Protein AF-A0A2I0NVL8-F1 (afdb_monomer)

Solvent-accessible surface area (backbone atoms only — not comparable to full-atom values): 10908 Å² total; per-residue (Å²): 142,83,77,89,80,70,86,58,52,43,98,84,70,40,76,54,49,68,68,58,55,40,50,53,52,36,53,53,36,55,76,68,68,49,86,67,93,64,50,68,68,53,56,55,49,54,52,53,39,50,42,52,74,71,66,52,57,65,62,60,54,29,37,77,73,67,72,36,76,82,57,74,68,58,64,82,59,66,78,77,51,72,67,57,53,52,51,50,53,32,35,75,70,68,74,40,80,75,76,78,72,69,80,66,75,76,48,66,42,65,39,94,84,79,61,50,78,32,59,47,85,46,47,48,36,90,86,78,63,45,57,69,37,71,68,40,41,53,52,51,52,52,50,52,53,51,49,58,73,50,62,93,58,58,72,72,61,46,56,53,50,54,52,49,53,52,51,55,58,71,70,55,87,83,80,129

Foldseek 3Di:
DDDLPAPDADPVRHHDDQVNVQVVQQVVCVVVVNPDDDGPVVVLLVVLLVCVVVVHDLQVSCCVNPVDSPDPVSVVNDDDDPVNVVQVVCVVVVNDDPPPPPDPLQAFQQDPPPRDTHGSPDQADPPPRHGRDPVSVVVVVVVVVLVVVVPPDDPVVNVVVVVVVVVVVVVDPPDD

Structure (mmCIF, N/CA/C/O backbone):
data_AF-A0A2I0NVL8-F1
#
_entry.id   AF-A0A2I0NVL8-F1
#
loop_
_atom_site.group_PDB
_atom_site.id
_atom_site.type_symbol
_atom_site.label_atom_id
_atom_site.label_alt_id
_atom_site.label_comp_id
_atom_site.label_asym_id
_atom_site.label_entity_id
_atom_site.label_seq_id
_atom_site.pdbx_PDB_ins_code
_atom_site.Cartn_x
_atom_site.Cartn_y
_atom_site.Cartn_z
_atom_site.occupancy
_atom_site.B_iso_or_equiv
_atom_site.auth_seq_id
_atom_site.auth_comp_id
_atom_site.auth_asym_id
_atom_site.auth_atom_id
_atom_site.pdbx_PDB_model_num
ATOM 1 N N . PRO A 1 1 ? -17.841 10.981 -2.168 1.00 50.03 1 PRO A N 1
ATOM 2 C CA . PRO A 1 1 ? -18.792 10.683 -3.263 1.00 50.03 1 PRO A CA 1
ATOM 3 C C . PRO A 1 1 ? -20.200 11.128 -2.866 1.00 50.03 1 PRO A C 1
ATOM 5 O O . PRO A 1 1 ? -20.771 10.590 -1.923 1.00 50.03 1 PRO A O 1
ATOM 8 N N . THR A 1 2 ? -20.707 12.146 -3.547 1.00 49.62 2 THR A N 1
ATOM 9 C CA . THR A 1 2 ? -22.066 12.674 -3.389 1.00 49.62 2 THR A CA 1
ATOM 10 C C . THR A 1 2 ? -22.781 12.477 -4.726 1.00 49.62 2 THR A C 1
ATOM 12 O O . THR A 1 2 ? -22.186 12.756 -5.765 1.00 49.62 2 THR A O 1
ATOM 15 N N . GLY A 1 3 ? -24.018 11.972 -4.705 1.00 66.81 3 GLY A N 1
ATOM 16 C CA . GLY A 1 3 ? -24.841 11.726 -5.900 1.00 66.81 3 GLY A CA 1
ATOM 17 C C . GLY A 1 3 ? -24.967 10.252 -6.319 1.00 66.81 3 GLY A C 1
ATOM 18 O O . GLY A 1 3 ? -24.389 9.364 -5.694 1.00 66.81 3 GLY A O 1
ATOM 19 N N . ASP A 1 4 ? -25.713 10.016 -7.402 1.00 76.00 4 ASP A N 1
ATOM 20 C CA . ASP A 1 4 ? -26.103 8.686 -7.916 1.00 76.00 4 ASP A CA 1
ATOM 21 C C . ASP A 1 4 ? -25.005 7.965 -8.727 1.00 76.00 4 ASP A C 1
ATOM 23 O O . ASP A 1 4 ? -25.224 6.892 -9.289 1.00 76.00 4 ASP A O 1
ATOM 27 N N . ALA A 1 5 ? -23.790 8.522 -8.777 1.00 84.88 5 ALA A N 1
ATOM 28 C CA . ALA A 1 5 ? -22.635 7.926 -9.450 1.00 84.88 5 ALA A CA 1
ATOM 29 C C . ALA A 1 5 ? -21.984 6.832 -8.580 1.00 84.88 5 ALA A C 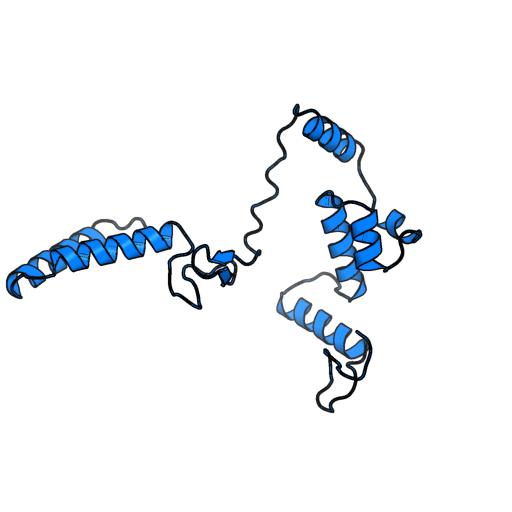1
ATOM 31 O O . ALA A 1 5 ? -20.879 6.985 -8.049 1.00 84.88 5 ALA A O 1
ATOM 32 N N . LEU A 1 6 ? -22.702 5.726 -8.390 1.00 87.44 6 LEU A N 1
ATOM 33 C CA . LEU A 1 6 ? -22.237 4.584 -7.608 1.00 87.44 6 LEU A CA 1
ATOM 34 C C . LEU A 1 6 ? -21.028 3.914 -8.281 1.00 87.44 6 LEU A C 1
ATOM 36 O O . LEU A 1 6 ? -21.101 3.469 -9.420 1.00 87.44 6 LEU A O 1
ATOM 40 N N . VAL A 1 7 ? -19.917 3.793 -7.546 1.00 89.12 7 VAL A N 1
ATOM 41 C CA . VAL A 1 7 ? -18.692 3.122 -8.031 1.00 89.12 7 VAL A CA 1
ATOM 42 C C . VAL A 1 7 ? -18.773 1.602 -7.865 1.00 89.12 7 VAL A C 1
ATOM 44 O O . VAL A 1 7 ? -18.309 0.848 -8.715 1.00 89.12 7 VAL A O 1
ATOM 47 N N . PHE A 1 8 ? -19.362 1.138 -6.760 1.00 90.81 8 PHE A N 1
ATOM 48 C CA . PHE A 1 8 ? -19.515 -0.284 -6.457 1.00 90.81 8 PHE A CA 1
ATOM 49 C C . PHE A 1 8 ? -20.991 -0.663 -6.518 1.00 90.81 8 PHE A C 1
ATOM 51 O O . PHE A 1 8 ? -21.743 -0.418 -5.571 1.00 90.81 8 PHE A O 1
ATOM 58 N N . VAL A 1 9 ? -21.389 -1.275 -7.631 1.00 92.31 9 VAL A N 1
ATOM 59 C CA . VAL A 1 9 ? -22.762 -1.717 -7.892 1.00 92.31 9 VAL A CA 1
ATOM 60 C C . VAL A 1 9 ? -22.855 -3.239 -7.993 1.00 92.31 9 VAL A C 1
ATOM 62 O O . VAL A 1 9 ? -21.873 -3.921 -8.291 1.00 92.31 9 VAL A O 1
ATOM 65 N N . SER A 1 10 ? -24.032 -3.786 -7.697 1.00 90.12 10 SER A N 1
ATOM 66 C CA . SER A 1 10 ? -24.382 -5.168 -8.019 1.00 90.12 10 SER A CA 1
ATOM 67 C C . SER A 1 10 ? -24.666 -5.321 -9.516 1.00 90.12 10 SER A C 1
ATOM 69 O O . SER A 1 10 ? -24.714 -4.346 -10.264 1.00 90.12 10 SER A O 1
ATOM 71 N N . THR A 1 11 ? -24.907 -6.559 -9.947 1.00 89.69 11 THR A N 1
ATOM 72 C CA . THR A 1 11 ? -25.361 -6.878 -11.311 1.00 89.69 11 THR A CA 1
ATOM 73 C C . THR A 1 11 ? -26.635 -6.137 -11.705 1.00 89.69 11 THR A C 1
ATOM 75 O O . THR A 1 11 ? -26.822 -5.825 -12.873 1.00 89.69 11 THR A O 1
ATOM 78 N N . ASP A 1 12 ? -27.471 -5.805 -10.724 1.00 90.88 12 ASP A N 1
ATOM 79 C CA . ASP A 1 12 ? -28.773 -5.168 -10.929 1.00 90.88 12 ASP A 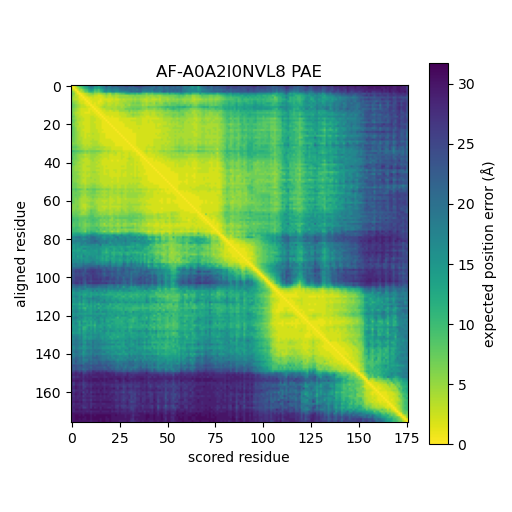CA 1
ATOM 80 C C . ASP A 1 12 ? -28.677 -3.629 -10.857 1.00 90.88 12 ASP A C 1
ATOM 82 O O . ASP A 1 12 ? -29.685 -2.942 -10.697 1.00 90.88 12 ASP A O 1
ATOM 86 N N . GLY A 1 13 ? -27.457 -3.077 -10.886 1.00 89.06 13 GLY A N 1
ATOM 87 C CA . GLY A 1 13 ? -27.195 -1.634 -10.821 1.00 89.06 13 GLY A CA 1
ATOM 88 C C . GLY A 1 13 ? -27.407 -1.000 -9.441 1.00 89.06 13 GLY A C 1
ATOM 89 O O . GLY A 1 13 ? -27.302 0.213 -9.296 1.00 89.06 13 GLY A O 1
ATOM 90 N N . GLN A 1 14 ? -27.692 -1.801 -8.413 1.00 90.12 14 GLN A N 1
ATOM 91 C CA . GLN A 1 14 ? -27.938 -1.320 -7.051 1.00 90.12 14 GLN A CA 1
ATOM 92 C C . GLN A 1 14 ? -26.634 -1.163 -6.258 1.00 90.12 14 GLN A C 1
ATOM 94 O O . GLN A 1 14 ? -25.658 -1.851 -6.559 1.00 90.12 14 GLN A O 1
ATOM 99 N N . PRO A 1 15 ? -26.592 -0.336 -5.195 1.00 90.81 15 PRO A N 1
ATOM 100 C CA . PRO A 1 15 ? -25.419 -0.234 -4.334 1.00 90.81 15 PRO A CA 1
ATOM 101 C C . PRO A 1 15 ? -24.975 -1.599 -3.795 1.00 90.81 15 PRO A C 1
ATOM 103 O O . PRO A 1 15 ? -25.772 -2.369 -3.243 1.00 90.81 15 PRO A O 1
ATOM 106 N N . LEU A 1 16 ? -23.681 -1.896 -3.914 1.00 92.19 16 LEU A N 1
ATOM 107 C CA . LEU A 1 16 ? -23.129 -3.150 -3.420 1.00 92.19 16 LEU A CA 1
ATOM 108 C C . LEU A 1 16 ? -23.245 -3.218 -1.889 1.00 92.19 16 LEU A C 1
ATOM 110 O O . LEU A 1 16 ? -22.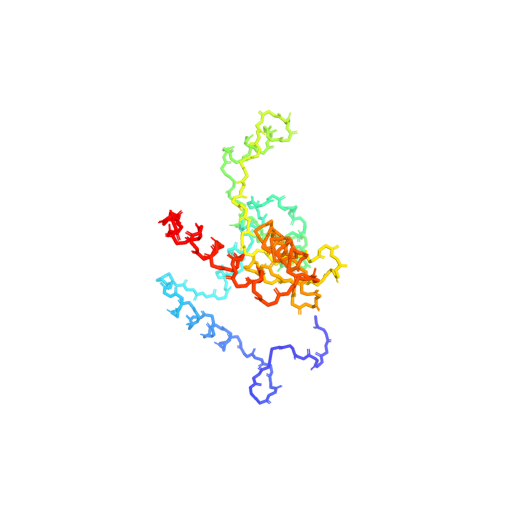676 -2.412 -1.153 1.00 92.19 16 LEU A O 1
ATOM 114 N N . LYS A 1 17 ? -23.974 -4.220 -1.389 1.00 93.06 17 LYS A N 1
ATOM 115 C CA . LYS A 1 17 ? -24.196 -4.404 0.053 1.00 93.06 17 LYS A CA 1
ATOM 116 C C . LYS A 1 17 ? -22.900 -4.800 0.766 1.00 93.06 17 LYS A C 1
ATOM 118 O O . LYS A 1 17 ? -22.111 -5.593 0.252 1.00 93.06 17 LYS A O 1
ATOM 123 N N . TYR A 1 18 ? -22.747 -4.374 2.022 1.00 92.50 18 TYR A N 1
ATOM 124 C CA . TYR A 1 18 ? -21.589 -4.717 2.865 1.00 92.50 18 TYR A CA 1
ATOM 125 C C . TYR A 1 18 ? -21.290 -6.226 2.910 1.00 92.50 18 TYR A C 1
ATOM 127 O O . TYR A 1 18 ? -20.137 -6.642 2.813 1.00 92.50 18 TYR A O 1
ATOM 135 N N . ARG A 1 19 ? -22.333 -7.065 2.999 1.00 92.75 19 ARG A N 1
ATOM 136 C CA . ARG A 1 19 ? -22.186 -8.529 3.002 1.00 92.75 19 ARG A CA 1
ATOM 137 C C . ARG A 1 19 ? -21.522 -9.054 1.726 1.00 92.75 19 ARG A C 1
ATOM 139 O O . ARG A 1 19 ? -20.703 -9.963 1.819 1.00 92.75 19 ARG A O 1
ATOM 146 N N . ALA A 1 20 ? -21.847 -8.482 0.568 1.00 93.06 20 ALA A N 1
ATOM 147 C CA . ALA A 1 20 ? -21.242 -8.876 -0.699 1.00 93.06 20 ALA A CA 1
ATOM 148 C C . ALA A 1 20 ? -19.750 -8.509 -0.724 1.00 93.06 20 ALA A C 1
ATOM 150 O O . ALA A 1 20 ? -18.920 -9.354 -1.044 1.00 93.06 20 ALA A O 1
ATOM 151 N N . ILE A 1 21 ? -19.392 -7.301 -0.272 1.00 92.69 21 ILE A N 1
ATOM 152 C CA . ILE A 1 21 ? -17.988 -6.873 -0.135 1.00 92.69 21 ILE A CA 1
ATOM 153 C C . ILE A 1 21 ? -17.217 -7.816 0.798 1.00 92.69 21 ILE A C 1
ATOM 155 O O . ILE A 1 21 ? -16.125 -8.274 0.462 1.00 92.69 21 ILE A O 1
ATOM 159 N N . ALA A 1 22 ? -17.794 -8.151 1.955 1.00 93.94 22 ALA A N 1
ATOM 160 C CA . ALA A 1 22 ? -17.174 -9.075 2.898 1.00 93.94 22 ALA A CA 1
ATOM 161 C C . ALA A 1 22 ? -16.930 -10.458 2.267 1.00 93.94 22 ALA A C 1
ATOM 163 O O . ALA A 1 22 ? -15.840 -11.003 2.414 1.00 93.94 22 ALA A O 1
ATOM 164 N N . GLN A 1 23 ? -17.896 -10.990 1.510 1.00 93.94 23 GLN A N 1
ATOM 165 C CA . GLN A 1 23 ? -17.745 -12.263 0.796 1.00 93.94 23 GLN A CA 1
ATOM 166 C C . GLN A 1 23 ? -16.663 -12.210 -0.287 1.00 93.94 23 GLN A C 1
ATOM 168 O O . GLN A 1 23 ? -15.890 -13.160 -0.411 1.00 93.94 23 GLN A O 1
ATOM 173 N N . VAL A 1 24 ? -16.585 -11.117 -1.054 1.00 93.44 24 VAL A N 1
ATOM 174 C CA . VAL A 1 24 ? -15.533 -10.916 -2.065 1.00 93.44 24 VAL A CA 1
ATOM 175 C C . VAL A 1 24 ? -14.153 -10.976 -1.414 1.00 93.44 24 VAL A C 1
ATOM 177 O O . VAL A 1 24 ? -13.281 -11.700 -1.894 1.00 93.44 24 VAL A O 1
ATOM 180 N N . ILE A 1 25 ? -13.975 -10.275 -0.293 1.00 94.50 25 ILE A N 1
ATOM 181 C CA . ILE A 1 25 ? -12.716 -10.249 0.458 1.00 94.50 25 ILE A CA 1
ATOM 182 C C . ILE A 1 25 ? -12.362 -11.637 1.007 1.00 94.50 25 ILE A C 1
ATOM 184 O O . ILE A 1 25 ? -11.227 -12.083 0.849 1.00 94.50 25 ILE A O 1
ATOM 188 N N . THR A 1 26 ? -13.317 -12.341 1.621 1.00 93.88 26 THR A N 1
ATOM 189 C CA . THR A 1 26 ? -13.074 -13.683 2.173 1.00 93.88 26 THR A CA 1
ATOM 190 C C . THR A 1 26 ? -12.666 -14.674 1.083 1.00 93.88 26 THR A C 1
ATOM 192 O O . THR A 1 26 ? -11.626 -15.314 1.212 1.00 93.88 26 THR A O 1
ATOM 195 N N . ARG A 1 27 ? -13.402 -14.726 -0.036 1.00 94.69 27 ARG A N 1
ATOM 196 C CA . ARG A 1 27 ? -13.080 -15.608 -1.172 1.00 94.69 27 ARG A CA 1
ATOM 197 C C . ARG A 1 27 ? -11.728 -15.278 -1.802 1.00 94.69 27 ARG A C 1
ATOM 199 O O . ARG A 1 27 ? -11.004 -16.175 -2.219 1.00 94.69 27 ARG A O 1
ATOM 206 N N . ALA A 1 28 ? -11.377 -13.994 -1.896 1.00 94.75 28 ALA A N 1
ATOM 207 C CA . ALA A 1 28 ? -10.060 -13.587 -2.380 1.00 94.75 28 ALA A CA 1
ATOM 208 C C . ALA A 1 28 ? -8.942 -14.088 -1.453 1.00 94.75 28 ALA A C 1
ATOM 210 O O . ALA A 1 28 ? -7.930 -14.583 -1.941 1.00 94.75 28 ALA A O 1
ATOM 211 N N . GLY A 1 29 ? -9.154 -14.018 -0.135 1.00 94.56 29 GLY A N 1
ATOM 212 C CA . GLY A 1 29 ? -8.240 -14.564 0.866 1.00 94.56 29 GLY A CA 1
ATOM 213 C C . GLY A 1 29 ? -8.048 -16.077 0.761 1.00 94.56 29 GLY A C 1
ATOM 214 O O . GLY A 1 29 ? -6.913 -16.547 0.792 1.00 94.56 29 GLY A O 1
ATOM 215 N N . GLU A 1 30 ? -9.139 -16.822 0.574 1.00 94.69 30 GLU A N 1
ATOM 216 C CA . GLU A 1 30 ? -9.114 -18.277 0.366 1.00 94.69 30 GLU A CA 1
ATOM 217 C C . GLU A 1 30 ? -8.319 -18.652 -0.890 1.00 94.69 30 GLU A C 1
ATOM 219 O O . GLU A 1 30 ? -7.418 -19.486 -0.822 1.00 94.69 30 GLU A O 1
ATOM 224 N N . ARG A 1 31 ? -8.579 -17.980 -2.023 1.00 96.06 31 ARG A N 1
ATOM 225 C CA . ARG A 1 31 ? -7.826 -18.195 -3.273 1.00 96.06 31 ARG A CA 1
ATOM 226 C C . ARG A 1 31 ? -6.343 -17.858 -3.145 1.00 96.06 31 ARG A C 1
ATOM 228 O O . ARG A 1 31 ? -5.523 -18.489 -3.798 1.00 96.06 31 ARG A O 1
ATOM 235 N N . ALA A 1 32 ? -6.003 -16.870 -2.321 1.00 94.81 32 ALA A N 1
ATOM 236 C CA . ALA A 1 32 ? -4.622 -16.497 -2.035 1.00 94.81 32 ALA A CA 1
ATOM 237 C C . ALA A 1 32 ? -3.936 -17.430 -1.013 1.00 94.81 32 ALA A C 1
ATOM 239 O O . ALA A 1 32 ? -2.787 -17.190 -0.652 1.00 94.81 32 ALA A O 1
ATOM 240 N N . GLY A 1 33 ? -4.622 -18.465 -0.508 1.00 95.94 33 GLY A N 1
ATOM 241 C CA . GLY A 1 33 ? -4.070 -19.406 0.471 1.00 95.94 33 GLY A CA 1
ATOM 242 C C . GLY A 1 33 ? -3.887 -18.820 1.877 1.00 95.94 33 GLY A C 1
ATOM 243 O O . GLY A 1 33 ? -3.134 -19.366 2.688 1.00 95.94 33 GLY A O 1
ATOM 244 N N . ILE A 1 34 ? -4.553 -17.707 2.199 1.00 94.94 34 ILE A N 1
ATOM 245 C CA . ILE A 1 34 ? -4.394 -17.045 3.496 1.00 94.94 34 ILE A CA 1
ATOM 246 C C . ILE A 1 34 ? -5.201 -17.796 4.558 1.00 94.94 34 ILE A C 1
ATOM 248 O O . ILE A 1 34 ? -6.427 -17.752 4.587 1.00 94.94 34 ILE A O 1
ATOM 252 N N . LYS A 1 35 ? -4.492 -18.442 5.490 1.00 93.12 35 LYS A N 1
ATOM 253 C CA . LYS A 1 35 ? -5.094 -19.220 6.592 1.00 93.12 35 LYS A CA 1
ATOM 254 C C . LYS A 1 35 ? -5.734 -18.354 7.683 1.00 93.12 35 LYS A C 1
ATOM 256 O O . LYS A 1 35 ? -6.553 -18.827 8.465 1.00 93.12 35 LYS A O 1
ATOM 261 N N . LYS A 1 36 ? -5.330 -17.086 7.783 1.00 91.94 36 LYS A N 1
ATOM 262 C CA . LYS A 1 36 ? -5.856 -16.148 8.780 1.00 91.94 36 LYS A CA 1
ATOM 263 C C . LYS A 1 36 ? -7.258 -15.693 8.380 1.00 91.94 36 LYS A C 1
ATOM 265 O O . LYS A 1 36 ? -7.514 -15.419 7.215 1.00 91.94 36 LYS A O 1
ATOM 270 N N . ARG A 1 37 ? -8.144 -15.507 9.360 1.00 91.44 37 ARG A N 1
ATOM 271 C CA . ARG A 1 37 ? -9.460 -14.899 9.129 1.00 91.44 37 ARG A CA 1
ATOM 272 C C . ARG A 1 37 ? -9.309 -13.475 8.578 1.00 91.44 37 ARG A C 1
ATOM 274 O O . ARG A 1 37 ? -8.793 -12.601 9.275 1.00 91.44 37 ARG A O 1
ATOM 281 N N . ILE A 1 38 ? -9.814 -13.237 7.368 1.00 93.31 38 ILE A N 1
ATOM 282 C CA . ILE A 1 38 ? -9.843 -11.917 6.722 1.00 93.31 38 ILE A CA 1
ATOM 283 C C . ILE A 1 38 ? -11.271 -11.364 6.741 1.00 93.31 38 ILE A C 1
ATOM 285 O O . ILE A 1 38 ? -12.241 -12.081 6.501 1.00 93.31 38 ILE A O 1
ATOM 289 N N . HIS A 1 39 ? -11.398 -10.073 7.043 1.00 91.44 39 HIS A N 1
ATOM 290 C CA . HIS A 1 39 ? -12.655 -9.326 7.023 1.00 91.44 39 HIS A CA 1
ATOM 291 C C . HIS A 1 39 ? -12.382 -7.841 6.708 1.00 91.44 39 HIS A C 1
ATOM 293 O O . HIS A 1 39 ? -11.250 -7.387 6.893 1.00 91.44 39 HIS A O 1
ATOM 299 N N . PRO A 1 40 ? -13.385 -7.040 6.295 1.00 92.94 40 PRO A N 1
ATOM 300 C CA . PRO A 1 40 ? -13.171 -5.644 5.892 1.00 92.94 40 PRO A CA 1
ATOM 301 C C . PRO A 1 40 ? -12.434 -4.789 6.938 1.00 92.94 40 PRO A C 1
ATOM 303 O O . PRO A 1 40 ? -11.484 -4.078 6.616 1.00 92.94 40 PRO A O 1
ATOM 306 N N . HIS A 1 41 ? -12.801 -4.910 8.219 1.00 90.75 41 HIS A N 1
ATOM 307 C CA . HIS A 1 41 ? -12.139 -4.157 9.293 1.00 90.75 41 HIS A CA 1
ATOM 308 C C . HIS A 1 41 ? -10.646 -4.513 9.470 1.00 90.75 41 HIS A C 1
ATOM 310 O O . HIS A 1 41 ? -9.861 -3.660 9.882 1.00 90.75 41 HIS A O 1
ATOM 316 N N . LEU A 1 42 ? -10.223 -5.732 9.106 1.00 92.00 42 LEU A N 1
ATOM 317 C CA . LEU A 1 42 ? -8.812 -6.118 9.144 1.00 92.00 42 LEU A CA 1
ATOM 318 C C . LEU A 1 42 ? -7.995 -5.289 8.151 1.00 92.00 42 LEU A C 1
ATOM 320 O O . LEU A 1 42 ? -6.929 -4.812 8.516 1.00 92.00 42 LEU A O 1
ATOM 324 N N . HIS A 1 43 ? -8.509 -5.057 6.938 1.00 91.25 43 HIS A N 1
ATOM 325 C CA . HIS A 1 43 ? -7.829 -4.223 5.941 1.00 91.25 43 HIS A CA 1
ATOM 326 C C . HIS A 1 43 ? -7.642 -2.790 6.431 1.00 91.25 43 HIS A C 1
ATOM 328 O O . HIS A 1 43 ? -6.546 -2.244 6.311 1.00 91.25 43 HIS A O 1
ATOM 334 N N . ARG A 1 44 ? -8.681 -2.207 7.045 1.00 91.50 44 ARG A N 1
ATOM 335 C CA . ARG A 1 44 ? -8.582 -0.881 7.667 1.00 91.50 44 ARG A CA 1
ATOM 336 C C . ARG A 1 44 ? -7.464 -0.854 8.707 1.00 91.50 44 ARG A C 1
ATOM 338 O O . ARG A 1 44 ? -6.619 0.034 8.664 1.00 91.50 44 ARG A O 1
ATOM 345 N N . LYS A 1 45 ? -7.429 -1.843 9.604 1.00 90.12 45 LYS A N 1
ATOM 346 C CA . LYS A 1 45 ? -6.398 -1.922 10.641 1.00 90.12 45 LYS A CA 1
ATOM 347 C C . LYS A 1 45 ? -5.000 -2.082 10.063 1.00 90.12 45 LYS A C 1
ATOM 349 O O . LYS A 1 45 ? -4.115 -1.319 10.431 1.00 90.12 45 LYS A O 1
ATOM 354 N N . SER A 1 46 ? -4.818 -3.019 9.136 1.00 89.81 46 SER A N 1
ATOM 355 C CA . SER A 1 46 ? -3.534 -3.247 8.474 1.00 89.81 46 SER A CA 1
ATOM 356 C C . SER A 1 46 ? -3.026 -1.980 7.789 1.00 89.81 46 SER A C 1
ATOM 358 O O . SER A 1 46 ? -1.873 -1.613 7.991 1.00 89.81 46 SER A O 1
ATOM 360 N N . ARG A 1 47 ? -3.893 -1.263 7.058 1.00 91.94 47 ARG A N 1
ATOM 361 C CA . ARG A 1 47 ? -3.504 -0.034 6.359 1.00 91.94 47 ARG A CA 1
ATOM 362 C C . ARG A 1 47 ? -3.138 1.100 7.316 1.00 91.94 47 ARG A C 1
ATOM 364 O O . ARG A 1 47 ? -2.155 1.788 7.078 1.00 91.94 47 ARG A O 1
ATOM 371 N N . ILE A 1 48 ? -3.891 1.305 8.397 1.00 92.25 48 ILE A N 1
ATOM 372 C CA . ILE A 1 48 ? -3.562 2.351 9.379 1.00 92.25 48 ILE A CA 1
ATOM 373 C C . ILE A 1 48 ? -2.239 2.024 10.075 1.00 92.25 48 ILE A C 1
ATOM 375 O O . ILE A 1 48 ? -1.367 2.883 10.158 1.00 92.25 48 ILE A O 1
ATOM 379 N N . THR A 1 49 ? -2.055 0.778 10.521 1.00 87.88 49 THR A N 1
ATOM 380 C CA . THR A 1 49 ? -0.800 0.337 11.145 1.00 87.88 49 THR A CA 1
ATOM 381 C C . THR A 1 49 ? 0.387 0.489 10.191 1.00 87.88 49 THR A C 1
ATOM 383 O O . THR A 1 49 ? 1.451 0.926 10.614 1.00 87.88 49 THR A O 1
ATOM 386 N N . GLU A 1 50 ? 0.218 0.183 8.905 1.00 87.44 50 GLU A N 1
ATOM 387 C CA . GLU A 1 50 ? 1.238 0.416 7.880 1.00 87.44 50 GLU A CA 1
ATOM 388 C C . GLU A 1 50 ? 1.608 1.902 7.759 1.00 87.44 50 GLU A C 1
ATOM 390 O O . GLU A 1 50 ? 2.791 2.231 7.759 1.00 87.44 50 GLU A O 1
ATOM 395 N N . LEU A 1 51 ? 0.622 2.805 7.696 1.00 89.31 51 LEU A N 1
ATOM 396 C CA . LEU A 1 51 ? 0.867 4.250 7.608 1.00 89.31 51 LEU A CA 1
ATOM 397 C C . LEU A 1 51 ? 1.603 4.785 8.843 1.00 89.31 51 LEU A C 1
ATOM 399 O O . LEU A 1 51 ? 2.547 5.558 8.695 1.00 89.31 51 LEU A O 1
ATOM 403 N N . VAL A 1 52 ? 1.228 4.319 10.039 1.00 86.62 52 VAL A N 1
ATOM 404 C CA . VAL A 1 52 ? 1.936 4.641 11.291 1.00 86.62 52 VAL A CA 1
ATOM 405 C C . VAL A 1 52 ? 3.382 4.150 11.224 1.00 86.62 52 VAL A C 1
ATOM 407 O O . VAL A 1 52 ? 4.302 4.917 11.480 1.00 86.62 52 VAL A O 1
ATOM 410 N N . ARG A 1 53 ? 3.617 2.905 10.786 1.00 81.38 53 ARG A N 1
ATOM 411 C CA . ARG A 1 53 ? 4.976 2.357 10.622 1.00 81.38 53 ARG A CA 1
ATOM 412 C C . ARG A 1 53 ? 5.788 3.076 9.550 1.00 81.38 53 ARG A C 1
ATOM 414 O O . ARG A 1 53 ? 7.011 3.085 9.627 1.00 81.38 53 ARG A O 1
ATOM 421 N N . ARG A 1 54 ? 5.148 3.648 8.529 1.00 81.19 54 ARG A N 1
ATOM 422 C CA . ARG A 1 54 ? 5.789 4.495 7.508 1.00 81.19 54 ARG A CA 1
ATOM 423 C C . ARG A 1 54 ? 5.988 5.942 7.986 1.00 81.19 54 ARG A C 1
ATOM 425 O O . ARG A 1 54 ? 6.472 6.749 7.202 1.00 81.19 54 ARG A O 1
ATOM 432 N N . ASN A 1 55 ? 5.662 6.240 9.246 1.00 80.94 55 ASN A N 1
ATOM 433 C CA . ASN A 1 55 ? 5.824 7.546 9.874 1.00 80.94 55 ASN A CA 1
ATOM 434 C C . ASN A 1 55 ? 5.046 8.668 9.161 1.00 80.94 55 ASN A C 1
ATOM 436 O O . ASN A 1 55 ? 5.515 9.795 9.026 1.00 80.94 55 ASN A O 1
ATOM 440 N N . TYR A 1 56 ? 3.842 8.353 8.668 1.00 85.81 56 TYR A N 1
ATOM 441 C CA . TYR A 1 56 ? 2.918 9.379 8.185 1.00 85.81 56 TYR A CA 1
ATOM 442 C C . TYR A 1 56 ? 2.398 10.219 9.355 1.00 85.81 56 TYR A C 1
ATOM 444 O O . TYR A 1 56 ? 2.145 9.702 10.443 1.00 85.81 56 TYR A O 1
ATOM 452 N N . GLN A 1 57 ? 2.172 11.508 9.103 1.00 89.06 57 GLN A N 1
ATOM 453 C CA . GLN A 1 57 ? 1.633 12.426 10.102 1.00 89.06 57 GLN A CA 1
ATOM 454 C C . GLN A 1 57 ? 0.241 11.979 10.580 1.00 89.06 57 GLN A C 1
ATOM 456 O O . GLN A 1 57 ? -0.627 11.635 9.775 1.00 89.06 57 GLN A O 1
ATOM 461 N N . GLU A 1 58 ? 0.009 12.038 11.894 1.00 90.88 58 GLU A N 1
ATOM 462 C CA . GLU A 1 58 ? -1.261 11.645 12.518 1.00 90.88 58 GLU A CA 1
ATOM 463 C C . GLU A 1 58 ? -2.471 12.359 11.901 1.00 90.88 58 GLU A C 1
ATOM 465 O O . GLU A 1 58 ? -3.463 11.702 11.588 1.00 90.88 58 GLU A O 1
ATOM 470 N N . SER A 1 59 ? -2.387 13.674 11.674 1.00 92.62 59 SER A N 1
ATOM 471 C CA . SER A 1 59 ? -3.466 14.462 11.061 1.00 92.62 59 SER A CA 1
ATOM 472 C C . SER A 1 59 ? -3.854 13.932 9.679 1.00 92.62 59 SER A C 1
ATOM 474 O O . SER A 1 59 ? -5.036 13.756 9.400 1.00 92.62 59 SER A O 1
ATOM 476 N N . VAL A 1 60 ? -2.867 13.586 8.847 1.00 93.50 60 VAL A N 1
ATOM 477 C CA . VAL A 1 60 ? -3.084 13.017 7.508 1.00 93.50 60 VAL A CA 1
ATOM 478 C C . VAL A 1 60 ? -3.783 11.664 7.600 1.00 93.50 60 VAL A C 1
ATOM 480 O O . VAL A 1 60 ? -4.742 11.412 6.872 1.00 93.50 60 VAL A O 1
ATOM 483 N N . ILE A 1 61 ? -3.335 10.788 8.505 1.00 93.31 61 ILE A N 1
ATOM 484 C CA . ILE A 1 61 ? -3.965 9.474 8.691 1.00 93.31 61 ILE A CA 1
ATOM 485 C C . ILE A 1 61 ? -5.403 9.645 9.189 1.00 93.31 61 ILE A C 1
ATOM 487 O O . ILE A 1 61 ? -6.309 8.966 8.699 1.00 93.31 61 ILE A O 1
ATOM 491 N N . LYS A 1 62 ? -5.622 10.540 10.155 1.00 94.06 62 LYS A N 1
ATOM 492 C CA . LYS A 1 62 ? -6.937 10.790 10.741 1.00 94.06 62 LYS A CA 1
ATOM 493 C C . LYS A 1 62 ? -7.933 11.318 9.718 1.00 94.06 62 LYS A C 1
ATOM 495 O O . LYS A 1 62 ? -9.029 10.767 9.598 1.00 94.06 62 LYS A O 1
ATOM 500 N N . GLU A 1 63 ? -7.518 12.300 8.932 1.00 94.50 63 GLU A N 1
ATOM 501 C CA . GLU A 1 63 ? -8.338 12.877 7.873 1.00 94.50 63 GLU A CA 1
ATOM 502 C C . GLU A 1 63 ? -8.647 11.843 6.784 1.00 94.50 63 GLU A C 1
ATOM 504 O O . GLU A 1 63 ? -9.806 11.606 6.458 1.00 94.50 63 GLU A O 1
ATOM 509 N N . ALA A 1 64 ? -7.640 11.108 6.304 1.00 92.50 64 ALA A N 1
ATOM 510 C CA . ALA A 1 64 ? -7.835 10.107 5.256 1.00 92.50 64 ALA A CA 1
ATOM 511 C C . ALA A 1 64 ? -8.745 8.938 5.678 1.00 92.50 64 ALA A C 1
ATOM 513 O O . ALA A 1 64 ? -9.409 8.327 4.842 1.00 92.50 64 ALA A O 1
ATOM 514 N N . MET A 1 65 ? -8.745 8.575 6.964 1.00 92.19 65 MET A N 1
ATOM 515 C CA . MET A 1 65 ? -9.428 7.372 7.447 1.00 92.19 65 MET A CA 1
ATOM 516 C C . MET A 1 65 ? -10.780 7.664 8.091 1.00 92.19 65 MET A C 1
ATOM 518 O O . MET A 1 65 ? -11.652 6.789 8.056 1.00 92.19 65 MET A O 1
ATOM 522 N N . TRP A 1 66 ? -10.946 8.823 8.725 1.00 93.12 66 TRP A N 1
ATOM 523 C CA . TRP A 1 66 ? -12.164 9.201 9.446 1.00 93.12 66 TRP A CA 1
ATOM 524 C C . TRP A 1 66 ? -12.761 10.538 8.987 1.00 93.12 66 TRP A C 1
ATOM 526 O O . TRP A 1 66 ? -13.899 10.797 9.365 1.00 93.12 66 TRP A O 1
ATOM 536 N N . GLY A 1 67 ? -12.044 11.369 8.217 1.00 92.62 67 GLY A N 1
ATOM 537 C CA . GLY A 1 67 ? -12.474 12.741 7.896 1.00 92.62 67 GLY A CA 1
ATOM 538 C C . GLY A 1 67 ? -12.679 13.599 9.147 1.00 92.62 67 GLY A C 1
ATOM 539 O O . GLY A 1 67 ? -13.593 14.415 9.201 1.00 92.62 67 GLY A O 1
ATOM 540 N N . ASN A 1 68 ? -11.942 13.282 10.217 1.00 92.75 68 ASN A N 1
ATOM 541 C CA . ASN A 1 68 ? -12.105 13.888 11.530 1.00 92.75 68 ASN A CA 1
ATOM 542 C C . ASN A 1 68 ? -10.786 13.811 12.312 1.00 92.75 68 ASN A C 1
ATOM 544 O O . ASN A 1 68 ? -10.333 12.722 12.685 1.00 92.75 68 ASN A O 1
ATOM 548 N N . LEU A 1 69 ? -10.202 14.975 12.597 1.00 92.50 69 LEU A N 1
ATOM 549 C CA . LEU A 1 69 ? -8.945 15.134 13.334 1.00 92.50 69 LEU A CA 1
A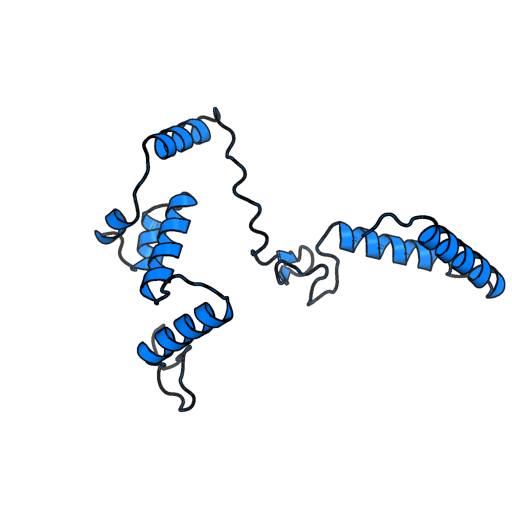TOM 550 C C . LEU A 1 69 ? -9.066 14.837 14.842 1.00 92.50 69 LEU A C 1
ATOM 552 O O . LEU A 1 69 ? -8.094 14.410 15.475 1.00 92.50 69 LEU A O 1
ATOM 556 N N . ASP A 1 70 ? -10.262 14.960 15.408 1.00 93.50 70 ASP A N 1
ATOM 557 C CA . ASP A 1 70 ? -10.525 14.764 16.839 1.00 93.50 70 ASP A CA 1
ATOM 558 C C . ASP A 1 70 ? -10.827 13.299 17.191 1.00 93.50 70 ASP A C 1
ATOM 560 O O . ASP A 1 70 ? -11.133 12.952 18.333 1.00 93.50 70 ASP A O 1
ATOM 564 N N . THR A 1 71 ? -10.719 12.385 16.220 1.00 91.88 71 THR A N 1
ATOM 565 C CA . THR A 1 71 ? -11.015 10.966 16.435 1.00 91.88 71 THR A CA 1
ATOM 566 C C . THR A 1 71 ? -10.089 10.327 17.479 1.00 91.88 71 THR A C 1
ATOM 568 O O . THR A 1 71 ? -8.874 10.190 17.292 1.00 91.88 71 THR A O 1
ATOM 571 N N . ALA A 1 72 ? -10.676 9.843 18.578 1.00 91.12 72 ALA A N 1
ATOM 572 C CA . ALA A 1 72 ? -9.953 9.105 19.619 1.00 91.12 72 ALA A CA 1
ATOM 573 C C . ALA A 1 72 ? -9.510 7.699 19.166 1.00 91.12 72 ALA A C 1
ATOM 575 O O . ALA A 1 72 ? -8.668 7.068 19.807 1.00 91.12 72 ALA A O 1
ATOM 576 N N . MET A 1 73 ? -10.042 7.206 18.041 1.00 89.25 73 MET A N 1
ATOM 577 C CA . MET A 1 73 ? -9.787 5.855 17.530 1.00 89.25 73 MET A CA 1
ATOM 578 C C . MET A 1 73 ? -8.322 5.615 17.153 1.00 89.25 73 MET A C 1
ATOM 580 O O . MET A 1 73 ? -7.861 4.471 17.205 1.00 89.25 73 MET A O 1
ATOM 584 N N . PHE A 1 74 ? -7.582 6.669 16.790 1.00 89.50 74 PHE A N 1
ATOM 585 C CA . PHE A 1 74 ? -6.185 6.567 16.361 1.00 89.50 74 PHE A CA 1
ATOM 586 C C . PHE A 1 74 ? -5.282 5.931 17.430 1.00 89.50 74 PHE A C 1
ATOM 588 O O . PHE A 1 74 ? -4.409 5.128 17.099 1.00 89.50 74 PHE A O 1
ATOM 595 N N . LYS A 1 75 ? -5.587 6.164 18.716 1.00 87.31 75 LYS A N 1
ATOM 596 C CA . LYS A 1 75 ? -4.870 5.591 19.869 1.00 87.31 75 LYS A CA 1
ATOM 597 C C . LYS A 1 75 ? -4.749 4.062 19.817 1.00 87.31 75 LYS A C 1
ATOM 599 O O . LYS A 1 75 ? -3.799 3.501 20.342 1.00 87.31 75 LYS A O 1
ATOM 604 N N . THR A 1 76 ? -5.683 3.370 19.160 1.00 85.56 76 THR A N 1
ATOM 605 C CA . THR A 1 76 ? -5.656 1.898 19.047 1.00 85.56 76 THR A CA 1
ATOM 606 C C . THR A 1 76 ? -4.601 1.362 18.070 1.00 85.56 76 THR A C 1
ATOM 608 O O . THR A 1 76 ? -4.276 0.171 18.121 1.00 85.56 76 THR A O 1
ATOM 611 N N . TYR A 1 77 ? -4.065 2.219 17.194 1.00 83.44 77 TYR A N 1
ATOM 612 C CA . TYR A 1 77 ? -3.088 1.862 16.159 1.00 83.44 77 TYR A CA 1
ATOM 613 C C . TYR A 1 77 ? -1.663 2.305 16.495 1.00 83.44 77 TYR A C 1
ATOM 615 O O . TYR A 1 77 ? -0.716 1.745 15.945 1.00 83.44 77 TYR A O 1
ATOM 623 N N . VAL A 1 78 ? -1.511 3.267 17.406 1.00 78.19 78 VAL A N 1
ATOM 624 C CA . VAL A 1 78 ? -0.215 3.744 17.891 1.00 78.19 78 VAL A CA 1
ATOM 625 C C . VAL A 1 78 ? 0.226 2.858 19.048 1.00 78.19 78 VAL A C 1
ATOM 627 O O . VAL A 1 78 ? -0.138 3.071 20.201 1.00 78.19 78 VAL A O 1
ATOM 630 N N . LYS A 1 79 ? 0.987 1.817 18.725 1.00 73.38 79 LYS A N 1
ATOM 631 C CA . LYS A 1 79 ? 1.745 1.034 19.704 1.00 73.38 79 LYS A CA 1
ATOM 632 C C . LYS A 1 79 ? 3.205 1.105 19.300 1.00 73.38 79 LYS A C 1
ATOM 634 O O . LYS A 1 79 ? 3.699 0.201 18.635 1.00 73.38 79 LYS A O 1
ATOM 639 N N . LEU A 1 80 ? 3.829 2.234 19.606 1.00 67.06 80 LEU A N 1
ATOM 640 C CA . LEU A 1 80 ? 5.263 2.404 19.420 1.00 67.06 80 LEU A CA 1
ATOM 641 C C . LEU A 1 80 ? 5.961 1.719 20.591 1.00 67.06 80 LEU A C 1
ATOM 643 O O . LEU A 1 80 ? 5.560 1.907 21.741 1.00 67.06 80 LEU A O 1
ATOM 647 N N . SER A 1 81 ? 6.957 0.890 20.300 1.00 65.31 81 SER A N 1
ATOM 648 C CA . SER A 1 81 ? 7.896 0.450 21.326 1.00 65.31 81 SER A CA 1
ATOM 649 C C . SER A 1 81 ? 8.893 1.573 21.618 1.00 65.31 81 SER A C 1
ATOM 651 O O . SER A 1 81 ? 9.113 2.436 20.771 1.00 65.31 81 SER A O 1
ATOM 653 N N . GLU A 1 82 ? 9.520 1.562 22.795 1.00 66.75 82 GLU A N 1
ATOM 654 C CA . GLU A 1 82 ? 10.585 2.523 23.141 1.00 66.75 82 GLU A CA 1
ATOM 655 C C . GLU A 1 82 ? 11.692 2.539 22.073 1.00 66.75 82 GLU A C 1
ATOM 657 O O . GLU A 1 82 ? 12.142 3.598 21.650 1.00 66.75 82 GLU A O 1
ATOM 662 N N . LYS A 1 83 ? 12.011 1.365 21.514 1.00 69.56 83 LYS A N 1
ATOM 663 C CA . LYS A 1 83 ? 12.968 1.214 20.412 1.00 69.56 83 LYS A CA 1
ATOM 664 C C . LYS A 1 83 ? 12.555 1.953 19.137 1.00 69.56 83 LYS A C 1
ATOM 666 O O . LYS A 1 83 ? 13.423 2.468 18.442 1.00 69.56 83 LYS A O 1
ATOM 671 N N . ASP A 1 84 ? 11.260 2.000 18.818 1.00 69.38 84 ASP A N 1
ATOM 672 C CA . ASP A 1 84 ? 10.764 2.710 17.630 1.00 69.38 84 ASP A CA 1
ATOM 673 C C . ASP A 1 84 ? 10.884 4.231 17.801 1.00 69.38 84 ASP A C 1
ATOM 675 O O . ASP A 1 84 ? 11.123 4.947 16.830 1.00 69.38 84 ASP A O 1
ATOM 679 N N . ILE A 1 85 ? 10.731 4.719 19.037 1.00 74.25 85 ILE A N 1
ATOM 680 C CA . ILE A 1 85 ? 10.891 6.136 19.382 1.00 74.25 85 ILE A CA 1
ATOM 681 C C . ILE A 1 85 ? 12.367 6.524 19.259 1.00 74.25 85 ILE A C 1
ATOM 683 O O . ILE A 1 85 ? 12.690 7.480 18.554 1.00 74.25 85 ILE A O 1
ATOM 687 N N . ASP A 1 86 ? 13.261 5.751 19.877 1.00 76.31 86 ASP A N 1
ATOM 688 C CA . ASP A 1 86 ? 14.703 6.006 19.828 1.00 76.31 86 ASP A CA 1
ATOM 689 C C . ASP A 1 86 ? 15.237 5.949 18.394 1.00 76.31 86 ASP A C 1
ATOM 691 O O . ASP A 1 86 ? 15.991 6.828 17.979 1.00 76.31 86 ASP A O 1
ATOM 695 N N . ALA A 1 87 ? 14.800 4.964 17.602 1.00 76.06 87 ALA A N 1
ATOM 696 C CA . ALA A 1 87 ? 15.179 4.848 16.196 1.00 76.06 87 ALA A CA 1
ATOM 697 C C . ALA A 1 87 ? 14.773 6.088 15.380 1.00 76.06 87 ALA A C 1
ATOM 699 O O . ALA A 1 87 ? 15.575 6.585 14.592 1.00 76.06 87 ALA A O 1
ATOM 700 N N . GLU A 1 88 ? 13.568 6.626 15.594 1.00 77.00 88 GLU A N 1
ATOM 701 C CA . GLU A 1 88 ? 13.095 7.837 14.913 1.00 77.00 88 GLU A CA 1
ATOM 702 C C . GLU A 1 88 ? 13.913 9.077 15.315 1.00 77.00 88 GLU A C 1
ATOM 704 O O . GLU A 1 88 ? 14.289 9.876 14.453 1.00 77.00 88 GLU A O 1
ATOM 709 N N . PHE A 1 89 ? 14.229 9.245 16.605 1.00 81.19 89 PHE A N 1
ATOM 710 C CA . PHE A 1 89 ? 15.073 10.354 17.067 1.00 81.19 89 PHE A CA 1
ATOM 711 C C . PHE A 1 89 ? 16.499 10.253 16.519 1.00 81.19 89 PHE A C 1
ATOM 713 O O . PHE A 1 89 ? 17.041 11.255 16.049 1.00 81.19 89 PHE A O 1
ATOM 720 N N . LEU A 1 90 ? 17.090 9.056 16.529 1.00 82.81 90 LEU A N 1
ATOM 721 C CA . LEU A 1 90 ? 18.420 8.804 15.974 1.00 82.81 90 LEU A CA 1
ATOM 722 C C . LEU A 1 90 ? 18.454 9.013 14.454 1.00 82.81 90 LEU A C 1
ATOM 724 O O . LEU A 1 90 ? 19.435 9.559 13.949 1.00 82.81 90 LEU A O 1
ATOM 728 N N . GLU A 1 91 ? 17.394 8.634 13.729 1.00 81.19 91 GLU A N 1
ATOM 729 C CA . GLU A 1 91 ? 17.261 8.893 12.290 1.00 81.19 91 GLU A CA 1
ATOM 730 C C . GLU A 1 91 ? 17.194 10.401 12.013 1.00 81.19 91 GLU A C 1
ATOM 732 O O . GLU A 1 91 ? 17.963 10.921 11.203 1.00 81.19 91 GLU A O 1
ATOM 737 N N . ARG A 1 92 ? 16.325 11.136 12.718 1.00 79.81 92 ARG A N 1
ATOM 738 C CA . ARG A 1 92 ? 16.179 12.591 12.527 1.00 79.81 92 ARG A CA 1
ATOM 739 C C . ARG A 1 92 ? 17.415 13.382 12.934 1.00 79.81 92 ARG A C 1
ATOM 741 O O . ARG A 1 92 ? 17.685 14.421 12.338 1.00 79.81 92 ARG A O 1
ATOM 748 N N . ALA A 1 93 ? 18.156 12.902 13.927 1.00 84.38 93 ALA A N 1
ATOM 749 C CA . ALA A 1 93 ? 19.435 13.476 14.327 1.00 84.38 93 ALA A CA 1
ATOM 750 C C . ALA A 1 93 ? 20.579 13.132 13.352 1.00 84.38 93 ALA A C 1
ATOM 752 O O . ALA A 1 93 ? 21.681 13.654 13.506 1.00 84.38 93 ALA A O 1
ATOM 753 N N . GLY A 1 94 ? 20.344 12.259 12.363 1.00 82.12 94 GLY A N 1
ATOM 754 C CA . GLY A 1 94 ? 21.354 11.811 11.399 1.00 82.12 94 GLY A CA 1
ATOM 755 C C . GLY A 1 94 ? 22.367 10.810 11.965 1.00 82.12 94 GLY A C 1
ATOM 756 O O . GLY A 1 94 ? 23.407 10.588 11.351 1.00 82.12 94 GLY A O 1
ATOM 757 N N . ILE A 1 95 ? 22.082 10.214 13.128 1.00 83.75 95 ILE A N 1
ATOM 758 C CA . ILE A 1 95 ? 22.974 9.292 13.850 1.00 83.75 95 ILE A CA 1
ATOM 759 C C . ILE A 1 95 ? 22.793 7.851 13.354 1.00 83.75 95 ILE A C 1
ATOM 761 O O . ILE A 1 95 ? 23.766 7.109 13.238 1.00 83.75 95 ILE A O 1
ATOM 765 N N . ALA A 1 96 ? 21.560 7.455 13.029 1.00 74.00 96 ALA A N 1
ATOM 766 C CA . ALA A 1 96 ? 21.249 6.148 12.457 1.00 74.00 96 ALA A CA 1
ATOM 767 C C . ALA A 1 96 ? 20.775 6.295 11.006 1.00 74.00 96 ALA A C 1
ATOM 769 O O . ALA A 1 96 ? 19.929 7.134 10.697 1.00 74.00 96 ALA A O 1
ATOM 770 N N . LYS A 1 97 ? 21.295 5.456 10.101 1.00 60.44 97 LYS A N 1
ATOM 771 C CA . LYS A 1 97 ? 20.711 5.321 8.763 1.00 60.44 97 LYS A CA 1
ATOM 772 C C . LYS A 1 97 ? 19.384 4.586 8.886 1.00 60.44 97 LYS A C 1
ATOM 774 O O . LYS A 1 97 ? 19.316 3.541 9.529 1.00 60.44 97 LYS A O 1
ATOM 779 N N . LYS A 1 98 ? 18.359 5.117 8.219 1.00 60.25 98 LYS A N 1
ATOM 780 C CA . LYS A 1 98 ? 17.100 4.415 7.982 1.00 60.25 98 LYS A CA 1
ATOM 781 C C . LYS A 1 98 ? 17.442 3.038 7.410 1.00 60.25 98 LYS A C 1
ATOM 783 O O . LYS A 1 98 ? 18.088 2.970 6.365 1.00 60.25 98 LYS A O 1
ATOM 788 N N . GLU A 1 99 ? 17.040 1.959 8.080 1.00 57.28 99 GLU A N 1
ATOM 789 C CA . GLU A 1 99 ? 16.983 0.665 7.404 1.00 57.28 99 GLU A CA 1
ATOM 790 C C . GLU A 1 99 ? 16.107 0.882 6.170 1.00 57.28 99 GLU A C 1
ATOM 792 O O . GLU A 1 99 ? 14.970 1.358 6.292 1.00 57.28 99 GLU A O 1
ATOM 797 N N . GLU A 1 100 ? 16.656 0.640 4.980 1.00 51.09 100 GLU A N 1
ATOM 798 C CA . GLU A 1 100 ? 15.889 0.685 3.743 1.00 51.09 100 GLU A CA 1
ATOM 799 C C . GLU A 1 100 ? 14.772 -0.348 3.882 1.00 51.09 100 GLU A C 1
ATOM 801 O O . GLU A 1 100 ? 14.970 -1.545 3.690 1.00 51.09 100 GLU A O 1
ATOM 806 N N . LYS A 1 101 ? 13.590 0.111 4.311 1.00 55.41 101 LYS A N 1
ATOM 807 C CA . LYS A 1 101 ? 12.372 -0.694 4.304 1.00 55.41 101 LYS A CA 1
ATOM 808 C C . LYS A 1 101 ? 12.247 -1.213 2.886 1.00 55.41 101 LYS A C 1
ATOM 810 O O . LYS A 1 101 ? 12.153 -0.379 1.986 1.00 55.41 101 LYS A O 1
ATOM 815 N N . GLU A 1 102 ? 12.297 -2.542 2.757 1.00 51.41 102 GLU A N 1
ATOM 816 C CA . GLU A 1 102 ? 12.300 -3.308 1.508 1.00 51.41 102 GLU A CA 1
ATOM 817 C C . GLU A 1 102 ? 11.709 -2.500 0.355 1.00 51.41 102 GLU A C 1
ATOM 819 O O . GLU A 1 102 ? 10.563 -2.035 0.447 1.00 51.41 102 GLU A O 1
ATOM 824 N N . GLU A 1 103 ? 12.498 -2.310 -0.710 1.00 50.78 103 GLU A N 1
ATOM 825 C CA . GLU A 1 103 ? 12.027 -1.698 -1.948 1.00 50.78 103 GLU A CA 1
ATOM 826 C C . GLU A 1 103 ? 10.647 -2.270 -2.263 1.00 50.78 103 GLU A C 1
ATOM 828 O O . GLU A 1 103 ? 10.490 -3.473 -2.473 1.00 50.78 103 GLU A O 1
ATOM 833 N N . ASN A 1 104 ? 9.620 -1.414 -2.212 1.00 53.12 104 ASN A N 1
ATOM 834 C CA . ASN A 1 104 ? 8.242 -1.837 -2.402 1.00 53.12 104 ASN A CA 1
ATOM 835 C C . ASN A 1 104 ? 8.084 -2.281 -3.864 1.00 53.12 104 ASN A C 1
ATOM 837 O O . ASN A 1 104 ? 7.603 -1.519 -4.705 1.00 53.12 104 ASN A O 1
ATOM 841 N N . ASN A 1 105 ? 8.441 -3.528 -4.167 1.00 57.50 105 ASN A N 1
ATOM 842 C CA . ASN A 1 105 ? 8.425 -4.115 -5.506 1.00 57.50 105 ASN A CA 1
ATOM 843 C C . ASN A 1 105 ? 6.989 -4.331 -6.032 1.00 57.50 105 ASN A C 1
ATOM 845 O O . ASN A 1 105 ? 6.758 -4.998 -7.033 1.00 57.50 105 ASN A O 1
ATOM 849 N N . HIS A 1 106 ? 6.002 -3.781 -5.321 1.00 66.38 106 HIS A N 1
ATOM 850 C CA . HIS A 1 106 ? 4.572 -3.805 -5.611 1.00 66.38 106 HIS A CA 1
ATOM 851 C C . HIS A 1 106 ? 4.032 -2.409 -5.961 1.00 66.38 106 HIS A C 1
ATOM 853 O O . HIS A 1 106 ? 2.847 -2.279 -6.269 1.00 66.38 106 HIS A O 1
ATOM 859 N N . LEU A 1 107 ? 4.859 -1.356 -5.896 1.00 79.25 107 LEU A N 1
ATOM 860 C CA . LEU A 1 107 ? 4.440 -0.021 -6.313 1.00 79.25 107 LEU A CA 1
ATOM 861 C C . LEU A 1 107 ? 4.442 0.093 -7.842 1.00 79.25 107 LEU A C 1
ATOM 863 O O . LEU A 1 107 ? 5.367 -0.391 -8.501 1.00 79.25 107 LEU A O 1
ATOM 867 N N . PRO A 1 108 ? 3.416 0.734 -8.423 1.00 84.56 108 PRO A N 1
ATOM 868 C CA . PRO A 1 108 ? 3.381 0.964 -9.855 1.00 84.56 108 PRO A CA 1
ATOM 869 C C . PRO A 1 108 ? 4.554 1.855 -10.281 1.00 84.56 108 PRO A C 1
ATOM 871 O O . PRO A 1 108 ? 4.893 2.833 -9.612 1.00 84.56 108 PRO A O 1
ATOM 874 N N . ARG A 1 109 ? 5.175 1.512 -11.412 1.00 87.38 109 ARG A N 1
ATOM 875 C CA . ARG A 1 109 ? 6.328 2.230 -11.968 1.00 87.38 109 ARG A CA 1
ATOM 876 C C . ARG A 1 109 ? 5.848 3.296 -12.946 1.00 87.38 109 ARG A C 1
ATOM 878 O O . ARG A 1 109 ? 5.237 2.977 -13.969 1.00 87.38 109 ARG A O 1
ATOM 885 N N . GLN A 1 110 ? 6.150 4.559 -12.662 1.00 91.75 110 GLN A N 1
ATOM 886 C CA . GLN A 1 110 ? 5.873 5.649 -13.593 1.00 91.75 110 GLN A CA 1
ATOM 887 C C . GLN A 1 110 ? 6.925 5.679 -14.710 1.00 91.75 110 GLN A C 1
ATOM 889 O O . GLN A 1 110 ? 8.128 5.665 -14.449 1.00 91.75 110 GLN A O 1
ATOM 894 N N . CYS A 1 111 ? 6.480 5.724 -15.966 1.00 91.38 111 CYS A N 1
ATOM 895 C CA . CYS A 1 111 ? 7.381 5.883 -17.104 1.00 91.38 111 CYS A CA 1
ATOM 896 C C . CYS A 1 111 ? 8.036 7.272 -17.086 1.00 91.38 111 CYS A C 1
ATOM 898 O O . CYS A 1 111 ? 7.338 8.279 -17.023 1.00 91.38 111 CYS A O 1
ATOM 900 N N . LYS A 1 112 ? 9.363 7.345 -17.235 1.00 91.62 112 LYS A N 1
ATOM 901 C CA . LYS A 1 112 ? 10.104 8.622 -17.281 1.00 91.62 112 LYS A CA 1
ATOM 902 C C . LYS A 1 112 ? 9.892 9.424 -18.572 1.00 91.62 112 LYS A C 1
ATOM 904 O O . LYS A 1 112 ? 10.273 10.583 -18.630 1.00 91.62 112 LYS A O 1
ATOM 909 N N . TYR A 1 113 ? 9.322 8.798 -19.604 1.00 91.56 113 TYR A N 1
ATOM 910 C CA . TYR A 1 113 ? 9.166 9.400 -20.930 1.00 91.56 113 TYR A CA 1
ATOM 911 C C . TYR A 1 113 ? 7.737 9.881 -21.191 1.00 91.56 113 TYR A C 1
ATOM 913 O O . TYR A 1 113 ? 7.538 11.015 -21.601 1.00 91.56 113 TYR A O 1
ATOM 921 N N . CYS A 1 114 ? 6.741 9.016 -20.967 1.00 92.56 114 CYS A N 1
ATOM 922 C CA . CYS A 1 114 ? 5.330 9.330 -21.229 1.00 92.56 114 CYS A CA 1
ATOM 923 C C . CYS A 1 114 ? 4.474 9.434 -19.959 1.00 92.56 114 CYS A C 1
ATOM 925 O O . CYS A 1 114 ? 3.262 9.593 -20.058 1.00 92.56 114 CYS A O 1
ATOM 9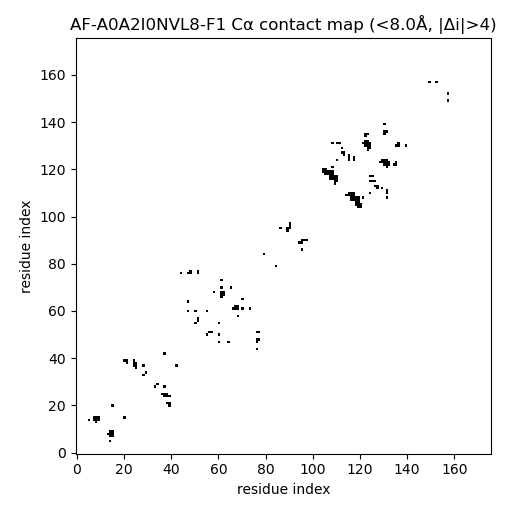27 N N . PHE A 1 115 ? 5.075 9.289 -18.772 1.00 91.56 115 PHE A N 1
ATOM 928 C CA . PHE A 1 115 ? 4.411 9.375 -17.463 1.00 91.56 115 PHE A CA 1
ATOM 929 C C . PHE A 1 115 ? 3.284 8.368 -17.195 1.00 91.56 115 PHE A C 1
ATOM 931 O O . PHE A 1 115 ? 2.665 8.421 -16.132 1.00 91.56 115 PHE A O 1
ATOM 938 N N . ALA A 1 116 ? 3.064 7.401 -18.089 1.00 92.00 116 ALA A N 1
ATOM 939 C CA . ALA A 1 116 ? 2.113 6.321 -17.876 1.00 92.00 116 ALA A CA 1
ATOM 940 C C . ALA A 1 116 ? 2.491 5.475 -16.648 1.00 92.00 116 ALA A C 1
ATOM 942 O O . ALA A 1 116 ? 3.668 5.162 -16.430 1.00 92.00 116 ALA A O 1
ATOM 943 N N . MET A 1 117 ? 1.485 5.078 -15.867 1.00 91.62 117 MET A N 1
ATOM 944 C CA . MET A 1 117 ? 1.650 4.213 -14.698 1.00 91.62 117 MET A CA 1
ATOM 945 C C . MET A 1 117 ? 1.632 2.748 -15.131 1.00 91.62 117 MET A C 1
ATOM 947 O O . MET A 1 117 ? 0.650 2.276 -15.693 1.00 91.62 117 MET A O 1
ATOM 951 N N . ASN A 1 118 ? 2.723 2.028 -14.885 1.00 90.44 118 ASN A N 1
ATOM 952 C CA . ASN A 1 118 ? 2.889 0.632 -15.285 1.00 90.44 118 ASN A CA 1
ATOM 953 C C . ASN A 1 118 ? 2.847 -0.285 -14.064 1.00 90.44 118 ASN A C 1
ATOM 955 O O . ASN A 1 118 ? 3.158 0.135 -12.945 1.00 90.44 118 ASN A O 1
ATOM 959 N N . ALA A 1 119 ? 2.503 -1.556 -14.280 1.00 89.56 119 ALA A N 1
ATOM 960 C CA . ALA A 1 119 ? 2.553 -2.550 -13.216 1.00 89.56 119 ALA A CA 1
ATOM 961 C C . ALA A 1 119 ? 3.995 -2.699 -12.682 1.00 89.56 119 ALA A C 1
ATOM 963 O O . ALA A 1 119 ? 4.942 -2.529 -13.458 1.00 89.56 119 ALA A O 1
ATOM 964 N N . PRO A 1 120 ? 4.183 -3.054 -11.401 1.00 87.62 120 PRO A N 1
ATOM 965 C CA . PRO A 1 120 ? 5.504 -3.106 -10.761 1.00 87.62 120 PRO A CA 1
ATOM 966 C C . PRO A 1 120 ? 6.503 -4.036 -11.464 1.00 87.62 120 PRO A C 1
ATOM 968 O O . PRO A 1 120 ? 7.702 -3.764 -11.485 1.00 87.62 120 PRO A O 1
ATOM 971 N N . THR A 1 121 ? 5.988 -5.102 -12.080 1.00 87.00 121 THR A N 1
ATOM 972 C CA . THR A 1 121 ? 6.737 -6.135 -12.809 1.00 87.00 121 THR A CA 1
ATOM 973 C C . THR A 1 121 ? 6.961 -5.812 -14.291 1.00 87.00 121 THR A C 1
ATOM 975 O O . THR A 1 121 ? 7.578 -6.602 -15.003 1.00 87.00 121 THR A O 1
ATOM 978 N N . SER A 1 122 ? 6.468 -4.671 -14.788 1.00 90.06 122 SER A N 1
ATOM 979 C CA . SER A 1 122 ? 6.568 -4.321 -16.212 1.00 90.06 122 SER A CA 1
ATOM 980 C C . SER A 1 122 ? 8.007 -3.963 -16.584 1.00 90.06 122 SER A C 1
ATOM 982 O O . SER A 1 122 ? 8.569 -3.007 -16.047 1.00 90.06 122 SER A O 1
ATOM 984 N N . LYS A 1 123 ? 8.585 -4.690 -17.547 1.00 91.44 123 LYS A N 1
ATOM 985 C CA . LYS A 1 123 ? 9.908 -4.378 -18.117 1.00 91.44 123 LYS A CA 1
ATOM 986 C C . LYS A 1 123 ? 9.857 -3.233 -19.139 1.00 91.44 123 LYS A C 1
ATOM 988 O O . LYS A 1 123 ? 10.810 -2.466 -19.251 1.00 91.44 123 LYS A O 1
ATOM 993 N N . TYR A 1 124 ? 8.722 -3.077 -19.821 1.00 93.31 124 TYR A N 1
ATOM 994 C CA . TYR A 1 124 ? 8.481 -2.064 -20.852 1.00 93.31 124 TYR A CA 1
ATOM 995 C C . TYR A 1 124 ? 7.214 -1.266 -20.552 1.00 93.31 124 TYR A C 1
ATOM 997 O O . TYR A 1 124 ? 6.309 -1.746 -19.866 1.00 93.31 124 TYR A O 1
ATOM 1005 N N . CYS A 1 125 ? 7.144 -0.040 -21.065 1.00 92.81 125 CYS A N 1
ATOM 1006 C CA . CYS A 1 125 ? 5.962 0.793 -20.916 1.00 92.81 125 CYS A CA 1
ATOM 1007 C C . CYS A 1 125 ? 4.801 0.292 -21.786 1.00 92.81 125 CYS A C 1
ATOM 1009 O O . CYS A 1 125 ? 4.968 0.119 -22.988 1.00 92.81 125 CYS A O 1
ATOM 1011 N N . HIS A 1 126 ? 3.605 0.152 -21.212 1.00 92.62 126 HIS A N 1
ATOM 1012 C CA . HIS A 1 126 ? 2.413 -0.258 -21.969 1.00 92.62 126 HIS A CA 1
ATOM 1013 C C . HIS A 1 126 ? 1.930 0.787 -22.991 1.00 92.62 126 HIS A C 1
ATOM 1015 O O . HIS A 1 126 ? 1.223 0.428 -23.923 1.00 92.62 126 HIS A O 1
ATOM 1021 N N . MET A 1 127 ? 2.301 2.063 -22.822 1.00 92.56 127 MET A N 1
ATOM 1022 C CA . MET A 1 127 ? 1.894 3.147 -23.726 1.00 92.56 127 MET A CA 1
ATOM 1023 C C . MET A 1 127 ? 2.926 3.432 -24.812 1.00 92.56 127 MET A C 1
ATOM 1025 O O . MET A 1 127 ? 2.578 3.527 -25.982 1.00 92.56 127 MET A O 1
ATOM 1029 N N . CYS A 1 128 ? 4.193 3.613 -24.430 1.00 93.12 128 CYS A N 1
ATOM 1030 C CA . CYS A 1 128 ? 5.239 4.052 -25.358 1.00 93.12 128 CYS A CA 1
ATOM 1031 C C . CYS A 1 128 ? 6.325 3.006 -25.618 1.00 93.12 128 CYS A C 1
ATOM 1033 O O . CYS A 1 128 ? 7.345 3.361 -26.204 1.00 93.12 128 CYS A O 1
ATOM 1035 N N . THR A 1 129 ? 6.159 1.779 -25.104 1.00 91.38 129 THR A N 1
ATOM 1036 C CA . THR A 1 129 ? 7.061 0.619 -25.287 1.00 91.38 129 THR A CA 1
ATOM 1037 C C . THR A 1 129 ? 8.523 0.810 -24.883 1.00 91.38 129 THR A C 1
ATOM 1039 O O . THR A 1 129 ? 9.316 -0.123 -24.975 1.00 91.38 129 THR A O 1
ATOM 1042 N N . ARG A 1 130 ? 8.887 1.968 -24.326 1.00 91.75 130 ARG A N 1
ATOM 1043 C CA . ARG A 1 130 ? 10.240 2.232 -23.831 1.00 91.75 130 ARG A CA 1
ATOM 1044 C C . ARG A 1 130 ? 10.585 1.364 -22.615 1.00 91.75 130 ARG A C 1
ATOM 1046 O O . ARG A 1 130 ? 9.693 1.078 -21.804 1.00 91.75 130 ARG A O 1
ATOM 1053 N N . PRO A 1 131 ? 11.863 0.981 -22.460 1.00 92.94 131 PRO A N 1
ATOM 1054 C CA . PRO A 1 131 ? 12.316 0.184 -21.330 1.00 92.94 131 PRO A CA 1
ATOM 1055 C C . PRO A 1 131 ? 12.146 0.948 -20.012 1.00 92.94 131 PRO A C 1
ATOM 1057 O O . PRO A 1 131 ? 12.401 2.150 -19.923 1.00 92.94 131 PRO A O 1
ATOM 1060 N N . LEU A 1 132 ? 11.683 0.239 -18.983 1.00 90.00 132 LEU A N 1
ATOM 1061 C CA . LEU A 1 132 ? 11.475 0.770 -17.631 1.00 90.00 132 LEU A CA 1
ATOM 1062 C C . LEU A 1 132 ? 12.559 0.316 -16.645 1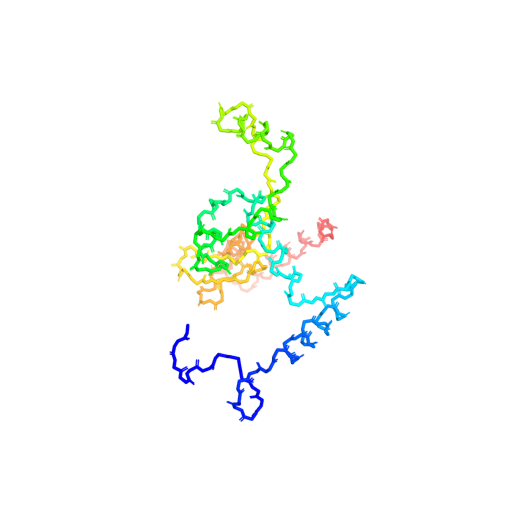.00 90.00 132 LEU A C 1
ATOM 1064 O O . LEU A 1 132 ? 12.714 0.930 -15.588 1.00 90.00 132 LEU A O 1
ATOM 1068 N N . THR A 1 133 ? 13.286 -0.755 -16.969 1.00 88.62 133 THR A N 1
ATOM 1069 C CA . THR A 1 133 ? 14.349 -1.338 -16.141 1.00 88.62 133 THR A CA 1
ATOM 1070 C C . THR A 1 133 ? 15.691 -1.295 -16.866 1.00 88.62 133 THR A C 1
ATOM 1072 O O . THR A 1 133 ? 15.732 -1.254 -18.095 1.00 88.62 133 THR A O 1
ATOM 1075 N N . GLY A 1 134 ? 16.794 -1.335 -16.107 1.00 87.31 134 GLY A N 1
ATOM 1076 C CA . GLY A 1 134 ? 18.143 -1.414 -16.682 1.00 87.31 134 GLY A CA 1
ATOM 1077 C C . GLY A 1 134 ? 18.329 -2.654 -17.561 1.00 87.31 134 GLY A C 1
ATOM 1078 O O . GLY A 1 134 ? 18.873 -2.555 -18.651 1.00 87.31 134 GLY A O 1
ATOM 1079 N N . GLU A 1 135 ? 17.775 -3.800 -17.150 1.00 87.06 135 GLU A N 1
ATOM 1080 C CA . GLU A 1 135 ? 17.756 -5.018 -17.973 1.00 87.06 135 GLU A CA 1
ATOM 1081 C C . GLU A 1 135 ? 17.076 -4.806 -19.330 1.00 87.06 135 GLU A C 1
ATOM 1083 O O . GLU A 1 135 ? 17.598 -5.229 -20.358 1.00 87.06 135 GLU A O 1
ATOM 1088 N N . ALA A 1 136 ? 15.905 -4.163 -19.335 1.00 88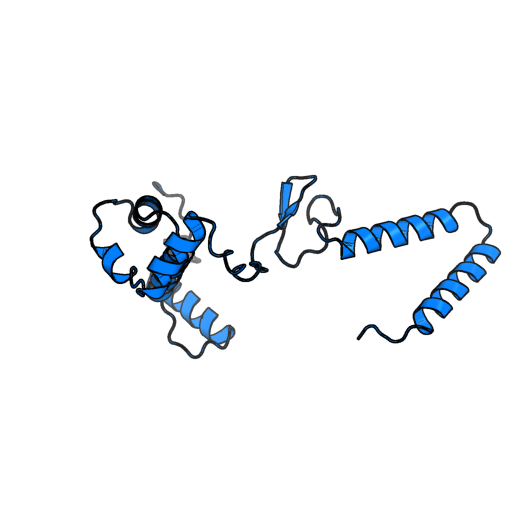.06 136 ALA A N 1
ATOM 1089 C CA . ALA A 1 136 ? 15.148 -3.919 -20.556 1.00 88.06 136 ALA A CA 1
ATOM 1090 C C . ALA A 1 136 ? 15.863 -2.921 -21.472 1.00 88.06 136 ALA A C 1
ATOM 1092 O O . ALA A 1 136 ? 15.795 -3.076 -22.687 1.00 88.06 136 ALA A O 1
ATOM 1093 N N . ALA A 1 137 ? 16.545 -1.925 -20.898 1.00 90.00 137 ALA A N 1
ATOM 1094 C CA . ALA A 1 137 ? 17.363 -0.978 -21.650 1.00 90.00 137 ALA A CA 1
ATOM 1095 C C . ALA A 1 137 ? 18.538 -1.696 -22.325 1.00 90.00 137 ALA A C 1
ATOM 1097 O O . ALA A 1 137 ? 18.646 -1.649 -23.543 1.00 90.00 137 ALA A O 1
ATOM 1098 N N . ASN A 1 138 ? 19.303 -2.486 -21.565 1.00 89.62 138 ASN A N 1
ATOM 1099 C CA . ASN A 1 138 ? 20.415 -3.271 -22.104 1.00 89.62 138 ASN A CA 1
ATOM 1100 C C . ASN A 1 138 ? 19.963 -4.233 -23.214 1.00 89.62 138 ASN A C 1
ATOM 1102 O O . ASN A 1 138 ? 20.670 -4.425 -24.198 1.00 89.62 138 ASN A O 1
ATOM 1106 N N . ALA A 1 139 ? 18.784 -4.849 -23.075 1.00 86.31 139 ALA A N 1
ATOM 1107 C CA . ALA A 1 139 ? 18.233 -5.721 -24.109 1.00 86.31 139 ALA A CA 1
ATOM 1108 C C . ALA A 1 139 ? 17.921 -4.961 -25.409 1.00 86.31 139 ALA A C 1
ATOM 1110 O O . ALA A 1 139 ? 18.213 -5.470 -26.488 1.00 86.31 139 ALA A O 1
ATOM 1111 N N . VAL A 1 140 ? 17.353 -3.754 -25.312 1.00 86.75 140 VAL A N 1
ATOM 1112 C CA . VAL A 1 140 ? 17.092 -2.898 -26.480 1.00 86.75 140 VAL A CA 1
ATOM 1113 C C . VAL A 1 140 ? 18.408 -2.467 -27.128 1.00 86.75 140 VAL A C 1
ATOM 1115 O O . VAL A 1 140 ? 18.565 -2.666 -28.328 1.00 86.75 140 VAL A O 1
ATOM 1118 N N . ASP A 1 141 ? 19.377 -2.001 -26.338 1.00 86.75 141 ASP A N 1
ATOM 1119 C CA . ASP A 1 141 ? 20.688 -1.564 -26.834 1.00 86.75 141 ASP A CA 1
ATOM 1120 C C . ASP A 1 141 ? 21.438 -2.701 -27.554 1.00 86.75 141 ASP A C 1
ATOM 1122 O O . ASP A 1 141 ? 22.017 -2.504 -28.622 1.00 86.75 141 ASP A O 1
ATOM 1126 N N . ASN A 1 142 ? 21.378 -3.925 -27.017 1.00 85.50 142 ASN A N 1
ATOM 1127 C CA . ASN A 1 142 ? 21.975 -5.104 -27.650 1.00 85.50 142 ASN A CA 1
ATOM 1128 C C . ASN A 1 142 ? 21.316 -5.432 -28.998 1.00 85.50 142 ASN A C 1
ATOM 1130 O O . ASN A 1 142 ? 22.010 -5.755 -29.965 1.00 85.50 142 ASN A O 1
ATOM 1134 N N . ILE A 1 143 ? 19.983 -5.350 -29.073 1.00 81.69 143 ILE A N 1
ATOM 1135 C CA . ILE A 1 143 ? 19.235 -5.597 -30.312 1.00 81.69 143 ILE A CA 1
ATOM 1136 C C . ILE A 1 143 ? 19.556 -4.517 -31.349 1.00 81.69 143 ILE A C 1
ATOM 1138 O O . ILE A 1 143 ? 19.798 -4.847 -32.509 1.00 81.69 143 ILE A O 1
ATOM 1142 N N . GLU A 1 144 ? 19.606 -3.247 -30.949 1.00 79.69 144 GLU A N 1
ATOM 1143 C CA . GLU A 1 144 ? 19.965 -2.132 -31.833 1.00 79.69 144 GLU A CA 1
ATOM 1144 C C . GLU A 1 144 ? 21.411 -2.244 -32.340 1.00 79.69 144 GLU A C 1
ATOM 1146 O O . GLU A 1 144 ? 21.671 -2.058 -33.535 1.00 79.69 144 GLU A O 1
ATOM 1151 N N . GLY A 1 145 ? 22.350 -2.633 -31.473 1.00 79.00 145 GLY A N 1
ATOM 1152 C CA . GLY A 1 145 ? 23.735 -2.913 -31.852 1.00 79.00 145 GLY A CA 1
ATOM 1153 C C . GLY A 1 145 ? 23.844 -4.061 -32.859 1.00 79.00 145 GLY A C 1
ATOM 1154 O O . GLY A 1 145 ? 24.535 -3.936 -33.874 1.00 79.00 145 GLY A O 1
ATOM 1155 N N . ALA A 1 146 ? 23.108 -5.154 -32.637 1.00 76.81 146 ALA A N 1
ATOM 1156 C CA . ALA A 1 146 ? 23.043 -6.271 -33.575 1.00 76.81 146 ALA A CA 1
ATOM 1157 C C . ALA A 1 146 ? 22.424 -5.852 -34.919 1.00 76.81 146 ALA A C 1
ATOM 1159 O O . ALA A 1 146 ? 22.989 -6.157 -35.968 1.00 76.81 146 ALA A O 1
ATOM 1160 N N . LEU A 1 147 ? 21.318 -5.100 -34.916 1.00 71.44 147 LEU A N 1
ATOM 1161 C CA . LEU A 1 147 ? 20.692 -4.593 -36.142 1.00 71.44 147 LEU A CA 1
ATOM 1162 C C . LEU A 1 147 ? 21.644 -3.707 -36.948 1.00 71.44 147 LEU A C 1
ATOM 1164 O O . LEU A 1 147 ? 21.720 -3.838 -38.167 1.00 71.44 147 LEU A O 1
ATOM 1168 N N . THR A 1 148 ? 22.405 -2.848 -36.273 1.00 74.19 148 THR A N 1
ATOM 1169 C CA . THR A 1 148 ? 23.390 -1.966 -36.914 1.00 74.19 148 THR A CA 1
ATOM 1170 C C . THR A 1 148 ? 24.514 -2.762 -37.582 1.00 74.19 148 THR A C 1
ATOM 1172 O O . THR A 1 148 ? 24.954 -2.413 -38.673 1.00 74.19 148 THR A O 1
ATOM 1175 N N . LEU A 1 149 ? 24.952 -3.872 -36.977 1.00 68.19 149 LEU A N 1
ATOM 1176 C CA . LEU A 1 149 ? 25.952 -4.769 -37.573 1.00 68.19 149 LEU A CA 1
ATOM 1177 C C . LEU A 1 149 ? 25.430 -5.516 -38.811 1.00 68.19 149 LEU A C 1
ATOM 1179 O O . LEU A 1 149 ? 26.224 -5.895 -39.678 1.00 68.19 149 LEU A O 1
ATOM 1183 N N . LEU A 1 150 ? 24.116 -5.741 -38.880 1.00 67.56 150 LEU A N 1
ATOM 1184 C CA . LEU A 1 150 ? 23.436 -6.453 -39.964 1.00 67.56 150 LEU A CA 1
ATOM 1185 C C . LEU A 1 150 ? 22.980 -5.505 -41.094 1.00 67.56 150 LEU A C 1
ATOM 1187 O O . LEU A 1 150 ? 22.861 -5.930 -42.243 1.00 67.56 150 LEU A O 1
ATOM 1191 N N . ALA A 1 151 ? 22.754 -4.221 -40.808 1.00 62.84 151 ALA A N 1
ATOM 1192 C CA . ALA A 1 151 ? 22.333 -3.237 -41.798 1.00 62.84 151 ALA A CA 1
ATOM 1193 C C . ALA A 1 151 ? 23.441 -2.981 -42.843 1.00 62.84 151 ALA A C 1
ATOM 1195 O O . ALA A 1 151 ? 24.510 -2.465 -42.529 1.00 62.84 151 ALA A O 1
ATOM 1196 N N . GLY A 1 152 ? 23.174 -3.341 -44.105 1.00 64.00 152 GLY A N 1
ATOM 1197 C CA . GLY A 1 152 ? 24.061 -3.069 -45.247 1.00 64.00 152 GLY A CA 1
ATOM 1198 C C . GLY A 1 152 ? 25.062 -4.175 -45.611 1.00 64.00 152 GLY A C 1
ATOM 1199 O O . GLY A 1 152 ? 25.980 -3.911 -46.384 1.00 64.00 152 GLY A O 1
ATOM 1200 N N . ARG A 1 153 ? 24.914 -5.401 -45.085 1.00 65.88 153 ARG A N 1
ATOM 1201 C CA . ARG A 1 153 ? 25.756 -6.559 -45.452 1.00 65.88 153 ARG A CA 1
ATOM 1202 C C . ARG A 1 153 ? 24.999 -7.585 -46.307 1.00 65.88 153 ARG A C 1
ATOM 1204 O O . ARG A 1 153 ? 23.815 -7.815 -46.084 1.00 65.88 153 ARG A O 1
ATOM 1211 N N . ASP A 1 154 ? 25.709 -8.240 -47.230 1.00 65.25 154 ASP A N 1
ATOM 1212 C CA . ASP A 1 154 ? 25.185 -9.347 -48.048 1.00 65.25 154 ASP A CA 1
ATOM 1213 C C . ASP A 1 154 ? 24.774 -10.572 -47.209 1.00 65.25 154 ASP A C 1
ATOM 1215 O O . ASP A 1 154 ? 25.352 -10.855 -46.153 1.00 65.25 154 ASP A O 1
ATOM 1219 N N . GLU A 1 155 ? 23.820 -11.359 -47.721 1.00 63.44 155 GLU A N 1
ATOM 1220 C CA . GLU A 1 155 ? 23.188 -12.501 -47.033 1.00 63.44 155 GLU A CA 1
ATOM 1221 C C . GLU A 1 155 ? 24.198 -13.518 -46.459 1.00 63.44 155 GLU A C 1
ATOM 1223 O O . GLU A 1 155 ? 24.008 -14.063 -45.367 1.00 63.44 155 GLU A O 1
ATOM 1228 N N . ALA A 1 156 ? 25.319 -13.742 -47.150 1.00 67.31 156 ALA A N 1
ATOM 1229 C CA . ALA A 1 156 ? 26.378 -14.647 -46.700 1.00 67.31 156 ALA A CA 1
ATOM 1230 C C . ALA A 1 156 ? 27.107 -14.145 -45.436 1.00 67.31 156 ALA A C 1
ATOM 1232 O O . ALA A 1 156 ? 27.444 -14.945 -44.559 1.00 67.31 156 ALA A O 1
ATOM 1233 N N . ALA A 1 157 ? 27.312 -12.830 -45.312 1.00 65.94 157 ALA A N 1
ATOM 1234 C CA . ALA A 1 157 ? 27.931 -12.215 -44.140 1.00 65.94 157 ALA A CA 1
ATOM 1235 C C . ALA A 1 157 ? 26.969 -12.183 -42.942 1.00 65.94 157 ALA A C 1
ATOM 1237 O O . ALA A 1 157 ? 27.398 -12.335 -41.800 1.00 65.94 157 ALA A O 1
ATOM 1238 N N . LEU A 1 158 ? 25.662 -12.064 -43.191 1.00 64.81 158 LEU A N 1
ATOM 1239 C CA . LEU A 1 158 ? 24.640 -12.168 -42.146 1.00 64.81 158 LEU A CA 1
ATOM 1240 C C . LEU A 1 158 ? 24.606 -13.581 -41.550 1.00 64.81 158 LEU A C 1
ATOM 1242 O O . LEU A 1 158 ? 24.624 -13.743 -40.329 1.00 64.81 158 LEU A O 1
ATOM 1246 N N . ARG A 1 159 ? 24.639 -14.620 -42.399 1.00 65.94 159 ARG A N 1
ATOM 1247 C CA . ARG A 1 159 ? 24.635 -16.024 -41.950 1.00 65.94 159 ARG A CA 1
ATOM 1248 C C . ARG A 1 159 ? 25.851 -16.378 -41.089 1.00 65.94 159 ARG A C 1
ATOM 1250 O O . ARG A 1 159 ? 25.708 -17.177 -40.165 1.00 65.94 159 ARG A O 1
ATOM 1257 N N . SER A 1 160 ? 27.032 -15.817 -41.359 1.00 69.12 160 SER A N 1
ATOM 1258 C CA . SER A 1 160 ? 28.227 -16.077 -40.541 1.00 69.12 160 SER A CA 1
ATOM 1259 C C . SER A 1 160 ? 28.180 -15.364 -39.185 1.00 69.12 160 SER A C 1
ATOM 1261 O O . SER A 1 160 ? 28.537 -15.971 -38.176 1.00 69.12 160 SER A O 1
ATOM 1263 N N . ILE A 1 161 ? 27.667 -14.130 -39.135 1.00 70.44 161 ILE A N 1
ATOM 1264 C CA . ILE A 1 161 ? 27.487 -13.368 -37.889 1.00 70.44 161 ILE A CA 1
ATOM 1265 C C . ILE A 1 161 ? 26.443 -14.038 -36.990 1.00 70.44 161 ILE A C 1
ATOM 1267 O O . ILE A 1 161 ? 26.717 -14.277 -35.817 1.00 70.44 161 ILE A O 1
ATOM 1271 N N . VAL A 1 162 ? 25.283 -14.414 -37.541 1.00 69.75 162 VAL A N 1
ATOM 1272 C CA . VAL A 1 162 ? 24.216 -15.095 -36.785 1.00 69.75 162 VAL A CA 1
ATOM 1273 C C . VAL A 1 162 ? 24.702 -16.433 -36.224 1.00 69.75 162 VAL A C 1
ATOM 1275 O O . VAL A 1 162 ? 24.460 -16.729 -35.058 1.00 69.75 162 VAL A O 1
ATOM 1278 N N . ARG A 1 163 ? 25.451 -17.226 -37.006 1.00 74.38 163 ARG A N 1
ATOM 1279 C CA . ARG A 1 163 ? 26.055 -18.473 -36.501 1.00 74.38 163 ARG A CA 1
ATOM 1280 C C . ARG A 1 163 ? 27.026 -18.227 -35.349 1.00 74.38 163 ARG A C 1
ATOM 1282 O O . ARG A 1 163 ? 27.062 -19.036 -34.428 1.00 74.38 163 ARG A O 1
ATOM 1289 N N . ARG A 1 164 ? 27.797 -17.136 -35.391 1.00 74.81 164 ARG A N 1
ATOM 1290 C CA . ARG A 1 164 ? 28.745 -16.794 -34.324 1.00 74.81 164 ARG A CA 1
ATOM 1291 C C . ARG A 1 164 ? 28.029 -16.366 -33.042 1.00 74.81 164 ARG A C 1
ATOM 1293 O O . ARG A 1 164 ? 28.387 -16.857 -31.983 1.00 74.81 164 ARG A O 1
ATOM 1300 N N . LEU A 1 165 ? 26.980 -15.549 -33.150 1.00 72.56 165 LEU A N 1
ATOM 1301 C CA . LEU A 1 165 ? 26.155 -15.146 -32.003 1.00 72.56 165 LEU A CA 1
ATOM 1302 C C . LEU A 1 165 ? 25.454 -16.349 -31.350 1.00 72.56 165 LEU A C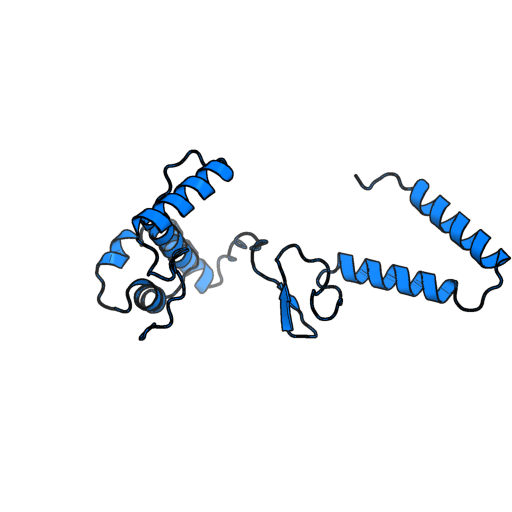 1
ATOM 1304 O O . LEU A 1 165 ? 25.499 -16.496 -30.136 1.00 72.56 165 LEU A O 1
ATOM 1308 N N . ILE A 1 166 ? 24.890 -17.270 -32.144 1.00 74.12 166 ILE A N 1
ATOM 1309 C CA . ILE A 1 166 ? 24.299 -18.518 -31.621 1.00 74.12 166 ILE A CA 1
ATOM 1310 C C . ILE A 1 166 ? 25.364 -19.381 -30.918 1.00 74.12 166 ILE A C 1
ATOM 1312 O O . ILE A 1 166 ? 25.096 -19.964 -29.867 1.00 74.12 166 ILE A O 1
ATOM 1316 N N . ALA A 1 167 ? 26.579 -19.464 -31.467 1.00 72.06 167 ALA A N 1
ATOM 1317 C CA . ALA A 1 167 ? 27.680 -20.195 -30.838 1.00 72.06 167 ALA A CA 1
ATOM 1318 C C . ALA A 1 167 ? 28.138 -19.551 -29.513 1.00 72.06 167 ALA A C 1
ATOM 1320 O O . ALA A 1 167 ? 28.414 -20.267 -28.557 1.00 72.06 167 ALA A O 1
ATOM 1321 N N . GLU A 1 168 ? 28.180 -18.218 -29.432 1.00 72.56 168 GLU A N 1
ATOM 1322 C CA . GLU A 1 168 ? 28.524 -17.476 -28.209 1.00 72.56 168 GLU A CA 1
ATOM 1323 C C . GLU A 1 168 ? 27.453 -17.641 -27.112 1.00 72.56 168 GLU A C 1
ATOM 1325 O O . GLU A 1 168 ? 27.800 -17.860 -25.951 1.00 72.56 168 GLU A O 1
ATOM 1330 N N . GLU A 1 169 ? 26.163 -17.629 -27.468 1.00 67.75 169 GLU A N 1
ATOM 1331 C CA . GLU A 1 169 ? 25.053 -17.831 -26.522 1.00 67.75 169 GLU A CA 1
ATOM 1332 C C . GLU A 1 169 ? 25.002 -19.280 -25.994 1.00 67.75 169 GLU A C 1
ATOM 1334 O O . GLU A 1 169 ? 24.807 -19.517 -24.804 1.00 67.75 169 GLU A O 1
ATOM 1339 N N . THR A 1 170 ? 25.226 -20.269 -26.868 1.00 61.16 170 THR A N 1
ATOM 1340 C CA . THR A 1 170 ? 25.248 -21.699 -26.494 1.00 61.16 170 THR A CA 1
ATOM 1341 C C . THR A 1 170 ? 26.495 -22.107 -25.703 1.00 61.16 170 THR A C 1
ATOM 1343 O O . THR A 1 170 ? 26.458 -23.100 -24.978 1.00 61.16 170 THR A O 1
ATOM 1346 N N . ALA A 1 171 ? 27.586 -21.341 -25.799 1.00 58.50 171 ALA A N 1
ATOM 1347 C CA . ALA A 1 171 ? 28.824 -21.574 -25.057 1.00 58.50 171 ALA A CA 1
ATOM 1348 C C . ALA A 1 171 ? 28.812 -21.014 -23.623 1.00 58.50 171 ALA A C 1
ATOM 1350 O O . ALA A 1 171 ? 29.743 -21.295 -22.867 1.00 58.50 171 ALA A O 1
ATOM 1351 N N . ASN A 1 172 ? 27.784 -20.252 -23.225 1.00 52.19 172 ASN A N 1
ATOM 1352 C CA . ASN A 1 172 ? 27.690 -19.660 -21.890 1.00 52.19 172 ASN A CA 1
ATOM 1353 C C . ASN A 1 172 ? 26.467 -20.193 -21.108 1.00 52.19 172 ASN A C 1
ATOM 1355 O O . ASN A 1 172 ? 25.452 -19.504 -20.992 1.00 52.19 172 ASN A O 1
ATOM 1359 N N . PRO A 1 173 ? 26.532 -21.421 -20.555 1.00 47.31 173 PRO A N 1
ATOM 1360 C CA . PRO A 1 173 ? 25.388 -22.106 -19.950 1.00 47.31 173 PRO A CA 1
ATOM 1361 C C . PRO A 1 173 ? 25.072 -21.651 -18.510 1.00 47.31 173 PRO A C 1
ATOM 1363 O O . PRO A 1 173 ? 24.560 -22.435 -17.720 1.00 47.31 173 PRO A O 1
ATOM 1366 N N . SER A 1 174 ? 25.379 -20.407 -18.121 1.00 47.09 174 SER A N 1
ATOM 1367 C CA . SER A 1 174 ? 25.217 -19.927 -16.736 1.00 47.09 174 SER A CA 1
ATOM 1368 C C . SER A 1 174 ? 24.163 -18.824 -16.582 1.00 47.09 174 SER A C 1
ATOM 1370 O O . SER A 1 174 ? 24.438 -17.770 -16.002 1.00 47.09 174 SER A O 1
ATOM 1372 N N . LYS A 1 175 ? 22.958 -19.051 -17.109 1.00 45.81 175 LYS A N 1
ATOM 1373 C CA . LYS A 1 175 ? 21.754 -18.280 -16.754 1.00 45.81 175 LYS A CA 1
ATOM 1374 C C . LYS A 1 175 ? 20.543 -19.212 -16.609 1.00 45.81 175 LYS A C 1
ATOM 1376 O O . LYS A 1 175 ? 19.626 -19.163 -17.424 1.00 45.81 175 LYS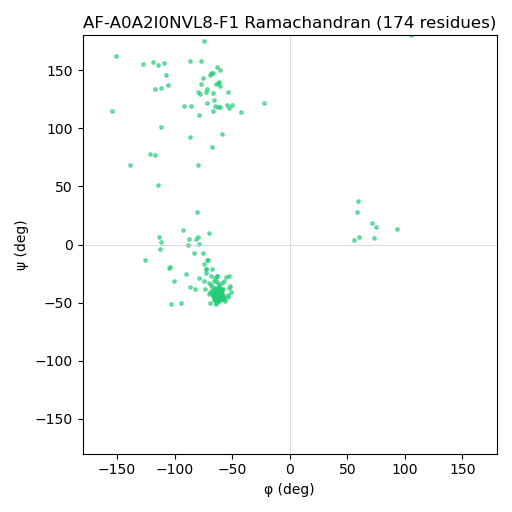 A O 1
ATOM 1381 N N . GLU A 1 176 ? 20.571 -20.048 -15.574 1.00 34.75 176 GLU A N 1
ATOM 1382 C CA . GLU A 1 176 ? 19.365 -20.525 -14.873 1.00 34.75 176 GLU A CA 1
ATOM 1383 C C . GLU A 1 176 ? 19.252 -19.796 -13.531 1.00 34.75 176 GLU A C 1
ATOM 1385 O O . GLU A 1 176 ? 20.310 -19.588 -12.889 1.00 34.75 176 GLU A O 1
#

Mean predicted aligned error: 13.5 Å

Secondary structure (DSSP, 8-state):
--SS--SSB-TTSSBPPHHHHHHHHHHHHHHTT--S---HHHHHHHHHHHHHHTT--HHHHHHHHHS-TT-GGGGGT----HHHHHHHHHHHTTSSPPP-----TTSPEEPTTT--EE-TT-SB-TTT--B-SHHHHHHHHHHHHHHHHHTT--HHHHHHHHHHHHHHHHT-----

pLDDT: mean 81.68, std 13.47, range [34.75, 96.06]

Radius of gyration: 26.23 Å; Cα contacts (8 Å, |Δi|>4): 108; chains: 1; bounding box: 58×37×71 Å

Sequence (176 aa):
PTGDALVFVSTDGQPLKYRAIAQVITRAGERAGIKKRIHPHLHRKSRITELVRRNYQESVIKEAMWGNLDTAMFKTYVKLSEKDIDAEFLERAGIAKKEEKEENNHLPRQCKYCFAMNAPTSKYCHMCTRPLTGEAANAVDNIEGALTLLAGRDEAALRSIVRRLIAEETANPSKE

Nearest PDB structures (foldseek):
  5hxy-assembly4_D  TM=7.236E-01  e=6.681E-03  Thermoplasma acidophilum DSM 1728
  5hxy-assembly5_E  TM=7.336E-01  e=7.602E-03  Thermoplasma acidophilum DSM 1728
  5jk0-assembly1_A  TM=7.613E-01  e=5.629E-02  Helicobacter pylori 26695
  3nkh-assembly1_B  TM=6.492E-01  e=4.076E-02  Staphylococcus aureus subsp. aureus USA300_TCH1516
  7ane-assembly1_h  TM=2.294E-01  e=9.252E+00  Leishmania major